Protein AF-A0A964RMH2-F1 (afdb_monomer_lite)

Structure (mmCIF, N/CA/C/O backbone):
data_AF-A0A964RMH2-F1
#
_entry.id   AF-A0A964RMH2-F1
#
loop_
_atom_site.group_PDB
_atom_site.id
_atom_site.type_symbol
_atom_site.label_atom_id
_atom_site.label_alt_id
_atom_site.label_comp_id
_atom_site.label_asym_id
_atom_site.label_entity_id
_atom_site.label_seq_id
_atom_site.pdbx_PDB_ins_code
_atom_site.Cartn_x
_atom_site.Cartn_y
_atom_site.Cartn_z
_atom_site.occupancy
_atom_site.B_iso_or_equiv
_atom_site.auth_seq_id
_atom_site.auth_comp_id
_atom_site.auth_asym_id
_atom_site.auth_atom_id
_atom_site.pdbx_PDB_model_num
ATOM 1 N N . MET A 1 1 ? 20.892 -20.087 -10.405 1.00 42.75 1 MET A N 1
ATOM 2 C CA . MET A 1 1 ? 21.062 -18.625 -10.238 1.00 42.75 1 MET A CA 1
ATOM 3 C C . MET A 1 1 ? 20.311 -18.182 -8.982 1.00 42.75 1 MET A C 1
ATOM 5 O O . MET A 1 1 ? 19.210 -18.663 -8.757 1.00 42.75 1 MET A O 1
ATOM 9 N N . ASN A 1 2 ? 20.910 -17.369 -8.108 1.00 39.44 2 ASN A N 1
ATOM 10 C CA . ASN A 1 2 ? 20.326 -17.038 -6.800 1.00 39.44 2 ASN A CA 1
ATOM 11 C C . ASN A 1 2 ? 19.171 -16.027 -6.968 1.00 39.44 2 ASN A C 1
ATOM 13 O O . ASN A 1 2 ? 19.425 -14.873 -7.303 1.00 39.44 2 ASN A O 1
ATOM 17 N N . ILE A 1 3 ? 17.920 -16.448 -6.730 1.00 43.50 3 ILE A N 1
ATOM 18 C CA . ILE A 1 3 ? 16.685 -15.648 -6.919 1.00 43.50 3 ILE A CA 1
ATOM 19 C C . ILE A 1 3 ? 16.775 -14.269 -6.240 1.00 43.50 3 ILE A C 1
ATOM 21 O O . ILE A 1 3 ? 16.286 -13.272 -6.766 1.00 43.50 3 ILE A O 1
ATOM 25 N N . LYS A 1 4 ? 17.467 -14.177 -5.094 1.00 39.06 4 LYS A N 1
ATOM 26 C CA . LYS A 1 4 ? 17.676 -12.907 -4.379 1.00 39.06 4 LYS A CA 1
ATOM 27 C C . LYS A 1 4 ? 18.572 -11.923 -5.138 1.00 39.06 4 LYS A C 1
ATOM 29 O O . LYS A 1 4 ? 18.324 -10.725 -5.079 1.00 39.06 4 LYS A O 1
ATOM 34 N N . LYS A 1 5 ? 19.603 -12.421 -5.830 1.00 48.47 5 LYS A N 1
ATOM 35 C CA . LYS A 1 5 ? 20.523 -11.596 -6.628 1.00 48.47 5 LYS A CA 1
ATOM 36 C C . LYS A 1 5 ? 19.812 -11.047 -7.867 1.00 48.47 5 LYS A C 1
ATOM 38 O O . LYS A 1 5 ? 20.006 -9.890 -8.205 1.00 48.47 5 LYS A O 1
ATOM 43 N N . TYR A 1 6 ? 18.945 -11.862 -8.469 1.00 57.25 6 TYR A N 1
ATOM 44 C CA . TYR A 1 6 ? 18.121 -11.469 -9.610 1.00 57.25 6 TYR A CA 1
ATOM 45 C C . TYR A 1 6 ? 17.104 -10.379 -9.246 1.00 57.25 6 TYR A C 1
ATOM 47 O O . TYR A 1 6 ? 17.063 -9.342 -9.893 1.00 57.25 6 TYR A O 1
ATOM 55 N N . LYS A 1 7 ? 16.343 -10.561 -8.155 1.00 63.41 7 LYS A N 1
ATOM 56 C CA . LYS A 1 7 ? 15.345 -9.570 -7.723 1.00 63.41 7 LYS A CA 1
ATOM 57 C C . LYS A 1 7 ? 15.959 -8.190 -7.461 1.00 63.41 7 LYS A C 1
ATOM 59 O O . LYS A 1 7 ? 15.414 -7.194 -7.911 1.00 63.41 7 LYS A O 1
ATOM 64 N N . LYS A 1 8 ? 17.107 -8.145 -6.776 1.00 68.62 8 LYS A N 1
ATOM 65 C CA . LYS A 1 8 ? 17.803 -6.883 -6.502 1.00 68.62 8 LYS A CA 1
ATOM 66 C C . LYS A 1 8 ? 18.232 -6.173 -7.794 1.00 68.62 8 LYS A C 1
ATOM 68 O O . LYS A 1 8 ? 18.046 -4.974 -7.897 1.00 68.62 8 LYS A O 1
ATOM 73 N N . ALA A 1 9 ? 18.754 -6.914 -8.774 1.00 68.12 9 ALA A N 1
ATOM 74 C CA . ALA A 1 9 ? 19.162 -6.338 -10.055 1.00 68.12 9 ALA A CA 1
ATOM 75 C C . ALA A 1 9 ? 17.983 -5.708 -10.819 1.00 68.12 9 ALA A C 1
ATOM 77 O O . ALA A 1 9 ? 18.139 -4.648 -11.414 1.00 68.12 9 ALA A O 1
ATOM 78 N N . VAL A 1 10 ? 16.798 -6.330 -10.760 1.00 70.81 10 VAL A N 1
ATOM 79 C CA . VAL A 1 10 ? 15.574 -5.753 -11.336 1.00 70.81 10 VAL A CA 1
ATOM 80 C C . VAL A 1 10 ? 15.162 -4.488 -10.580 1.00 70.81 10 VAL A C 1
ATOM 82 O O . VAL A 1 10 ? 14.916 -3.470 -11.214 1.00 70.81 10 VAL A O 1
ATOM 85 N N . ASP A 1 11 ? 15.126 -4.518 -9.245 1.00 73.12 11 ASP A N 1
ATOM 86 C CA . ASP A 1 11 ? 14.741 -3.351 -8.435 1.00 73.12 11 ASP A CA 1
ATOM 87 C C . ASP A 1 11 ? 15.691 -2.148 -8.663 1.00 73.12 11 ASP A C 1
ATOM 89 O O . ASP A 1 11 ? 15.225 -1.013 -8.787 1.00 73.12 11 ASP A O 1
ATOM 93 N N . ASP A 1 12 ? 17.004 -2.396 -8.768 1.00 73.06 12 ASP A N 1
ATOM 94 C CA . ASP A 1 12 ? 18.024 -1.367 -9.022 1.00 73.06 12 ASP A CA 1
ATOM 95 C C . ASP A 1 12 ? 17.838 -0.725 -10.419 1.00 73.06 12 ASP A C 1
ATOM 97 O O . ASP A 1 12 ? 17.853 0.502 -10.536 1.00 73.06 12 ASP A O 1
ATOM 101 N N . LEU A 1 13 ? 17.560 -1.528 -11.457 1.00 71.25 13 LEU A N 1
ATOM 102 C CA . LEU A 1 13 ? 17.256 -1.032 -12.807 1.00 71.25 13 LEU A CA 1
ATOM 103 C C . LEU A 1 13 ? 15.975 -0.192 -12.843 1.00 71.25 13 LEU A C 1
ATOM 105 O O . LEU A 1 13 ? 15.940 0.856 -13.484 1.00 71.25 13 LEU A O 1
ATOM 109 N N . ILE A 1 14 ? 14.902 -0.654 -12.192 1.00 74.81 14 ILE A N 1
ATOM 110 C CA . ILE A 1 14 ? 13.627 0.077 -12.159 1.00 74.81 14 ILE A CA 1
ATOM 111 C C . ILE A 1 14 ? 13.866 1.494 -11.623 1.00 74.81 14 ILE A C 1
ATOM 113 O O . ILE A 1 14 ? 13.392 2.465 -12.216 1.00 74.81 14 ILE A O 1
ATOM 117 N N . ALA A 1 15 ? 14.640 1.610 -10.542 1.00 73.62 15 ALA A N 1
ATOM 118 C CA . ALA A 1 15 ? 14.983 2.891 -9.938 1.00 73.62 15 ALA A CA 1
ATOM 119 C C . ALA A 1 15 ? 15.867 3.769 -10.842 1.00 73.62 15 ALA A C 1
ATOM 121 O O . ALA A 1 15 ? 15.737 4.992 -10.813 1.00 73.62 15 ALA A O 1
ATOM 122 N N . GLU A 1 16 ? 16.762 3.170 -11.628 1.00 71.81 16 GLU A N 1
ATOM 123 C CA . GLU A 1 16 ? 17.593 3.863 -12.619 1.00 71.81 16 GLU A CA 1
ATOM 124 C C . GLU A 1 16 ? 16.739 4.421 -13.769 1.00 71.81 16 GLU A C 1
ATOM 126 O O . GLU A 1 16 ? 16.728 5.625 -14.023 1.00 71.81 16 GLU A O 1
ATOM 131 N N . VAL A 1 17 ? 15.918 3.575 -14.394 1.00 72.62 17 VAL A N 1
ATOM 132 C CA . VAL A 1 17 ? 15.043 3.950 -15.516 1.00 72.62 17 VAL A CA 1
ATOM 133 C C . VAL A 1 17 ? 14.045 5.047 -15.121 1.00 72.62 17 VAL A C 1
ATOM 135 O O . VAL A 1 17 ? 13.825 5.992 -15.880 1.00 72.62 17 VAL A O 1
ATOM 138 N N . GLN A 1 18 ? 13.485 4.983 -13.910 1.00 76.06 18 GLN A N 1
ATOM 139 C CA . GLN A 1 18 ? 12.568 6.005 -13.385 1.00 76.06 18 GLN A CA 1
ATOM 140 C C . GLN A 1 18 ? 13.210 7.389 -13.194 1.00 76.06 18 GLN A C 1
ATOM 142 O O . GLN A 1 18 ? 12.484 8.385 -13.183 1.00 76.06 18 GLN A O 1
ATOM 147 N N . LYS A 1 19 ? 14.535 7.473 -13.012 1.00 73.81 19 LYS A N 1
ATOM 148 C CA . LYS A 1 19 ? 15.244 8.759 -12.896 1.00 73.81 19 LYS A CA 1
ATOM 149 C C . LYS A 1 19 ? 15.462 9.415 -14.254 1.00 73.81 19 LYS A C 1
ATOM 151 O O . LYS A 1 19 ? 15.364 10.635 -14.357 1.00 73.81 19 LYS A O 1
ATOM 156 N N . ASP A 1 20 ? 15.730 8.605 -15.272 1.00 67.00 20 ASP A N 1
ATOM 157 C CA . ASP A 1 20 ? 16.317 9.088 -16.520 1.00 67.00 20 ASP A CA 1
ATOM 158 C C . ASP A 1 20 ? 15.336 9.186 -17.687 1.00 67.00 20 ASP A C 1
ATOM 160 O O . ASP A 1 20 ? 15.633 9.864 -18.680 1.00 67.00 20 ASP A O 1
ATOM 164 N N . TYR A 1 21 ? 14.191 8.509 -17.600 1.00 71.75 21 TYR A N 1
ATOM 165 C CA . TYR A 1 21 ? 13.152 8.542 -18.622 1.00 71.75 21 TYR A CA 1
ATOM 166 C C . TYR A 1 21 ? 11.933 9.342 -18.149 1.00 71.75 21 TYR A C 1
ATOM 168 O O . TYR A 1 21 ? 11.395 9.118 -17.061 1.00 71.75 21 TYR A O 1
ATOM 176 N N . ASP A 1 22 ? 11.457 10.271 -18.983 1.00 76.19 22 ASP A N 1
ATOM 177 C CA . ASP A 1 22 ? 10.293 11.101 -18.666 1.00 76.19 22 ASP A CA 1
ATOM 178 C C . ASP A 1 22 ? 8.976 10.343 -18.893 1.00 76.19 22 ASP A C 1
ATOM 180 O O . ASP A 1 22 ? 8.193 10.612 -19.811 1.00 76.19 22 ASP A O 1
ATOM 184 N N . PHE A 1 23 ? 8.689 9.393 -18.002 1.00 76.25 23 PHE A N 1
ATOM 185 C CA . PHE A 1 23 ? 7.436 8.649 -18.063 1.00 76.25 23 PHE A CA 1
ATOM 186 C C . PHE A 1 23 ? 6.204 9.536 -17.892 1.00 76.25 23 PHE A C 1
ATOM 188 O O . PHE A 1 23 ? 5.131 9.135 -18.345 1.00 76.25 23 PHE A O 1
ATOM 195 N N . LYS A 1 24 ? 6.311 10.726 -17.276 1.00 72.12 24 LYS A N 1
ATOM 196 C CA . LYS A 1 24 ? 5.152 11.618 -17.088 1.00 72.12 24 LYS A CA 1
ATOM 197 C C . LYS A 1 24 ? 4.529 12.017 -18.423 1.00 72.12 24 LYS A C 1
ATOM 199 O O . LYS A 1 24 ? 3.307 12.115 -18.497 1.00 72.12 24 LYS A O 1
ATOM 204 N N . ASN A 1 25 ? 5.350 12.179 -19.460 1.00 69.69 25 ASN A N 1
ATOM 205 C CA . ASN A 1 25 ? 4.907 12.556 -20.801 1.00 69.69 25 ASN A CA 1
ATOM 206 C C . ASN A 1 25 ? 4.869 11.388 -21.802 1.00 69.69 25 ASN A C 1
ATOM 208 O O . ASN A 1 25 ? 4.420 11.582 -22.937 1.00 69.69 25 ASN A O 1
ATOM 212 N N . SER A 1 26 ? 5.281 10.188 -21.382 1.00 80.88 26 SER A N 1
ATOM 213 C CA . SER A 1 26 ? 5.334 8.995 -22.235 1.00 80.88 26 SER A CA 1
ATOM 214 C C . SER A 1 26 ? 3.965 8.540 -22.744 1.00 80.88 26 SER A C 1
ATOM 216 O O . SER A 1 26 ? 2.934 8.678 -22.074 1.00 80.88 26 SER A O 1
ATOM 218 N N . GLU A 1 27 ? 3.960 7.944 -23.934 1.00 82.25 27 GLU A N 1
ATOM 219 C CA . GLU A 1 27 ? 2.760 7.370 -24.546 1.00 82.25 27 GLU A CA 1
ATOM 220 C C . GLU A 1 27 ? 2.230 6.170 -23.741 1.00 82.25 27 GLU A C 1
ATOM 222 O O . GLU A 1 27 ? 1.021 6.045 -23.533 1.00 82.25 27 GLU A O 1
ATOM 227 N N . TYR A 1 28 ? 3.137 5.373 -23.164 1.00 84.56 28 TYR A N 1
ATOM 228 C CA . TYR A 1 28 ? 2.816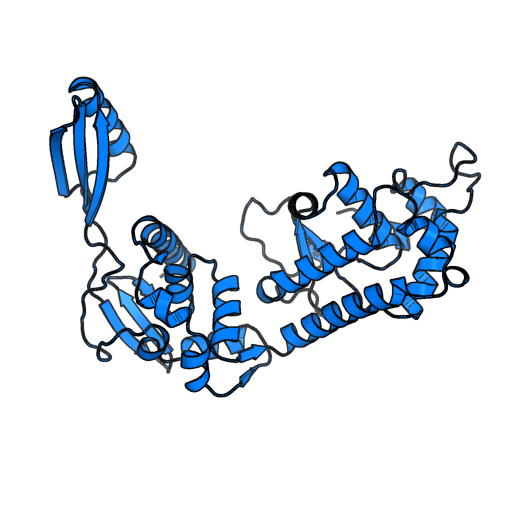 4.256 -22.271 1.00 84.56 28 TYR A CA 1
ATOM 229 C C . TYR A 1 28 ? 1.974 4.698 -21.069 1.00 84.56 28 TYR A C 1
ATOM 231 O O . TYR A 1 28 ? 0.927 4.116 -20.775 1.00 84.56 28 TYR A O 1
ATOM 239 N N . ARG A 1 29 ? 2.389 5.774 -20.386 1.00 84.69 29 ARG A N 1
ATOM 240 C CA . ARG A 1 29 ? 1.660 6.297 -19.223 1.00 84.69 29 ARG A CA 1
ATOM 241 C C . ARG A 1 29 ? 0.312 6.897 -19.613 1.00 84.69 29 ARG A C 1
ATOM 243 O O . ARG A 1 29 ? -0.666 6.704 -18.887 1.00 84.69 29 ARG A O 1
ATOM 250 N N . LYS A 1 30 ? 0.233 7.596 -20.752 1.00 84.75 30 LYS A N 1
ATOM 251 C CA . LYS A 1 30 ? -1.039 8.119 -21.288 1.00 84.75 30 LYS A CA 1
ATOM 252 C C . LYS A 1 30 ? -2.036 6.990 -21.543 1.00 84.75 30 LYS A C 1
ATOM 254 O O . LYS A 1 30 ? -3.195 7.114 -21.154 1.00 84.75 30 LYS A O 1
ATOM 259 N N . ARG A 1 31 ? -1.573 5.874 -22.110 1.00 84.06 31 ARG A N 1
ATOM 260 C CA . ARG A 1 31 ? -2.395 4.682 -22.346 1.00 84.06 31 ARG A CA 1
ATOM 261 C C . ARG A 1 31 ? -2.883 4.043 -21.046 1.00 84.06 31 ARG A C 1
ATOM 263 O O . ARG A 1 31 ? -4.083 3.844 -20.892 1.00 84.06 31 ARG A O 1
ATOM 270 N N . LEU A 1 32 ? -1.986 3.792 -20.089 1.00 86.31 32 LEU A N 1
ATOM 271 C CA . LEU A 1 32 ? -2.349 3.224 -18.779 1.00 86.31 32 LEU A CA 1
ATOM 272 C C . LEU A 1 32 ? -3.303 4.125 -17.979 1.00 86.31 32 LEU A C 1
ATOM 274 O O . LEU A 1 32 ? -4.089 3.639 -17.169 1.00 86.31 32 LEU A O 1
ATOM 278 N N . SER A 1 33 ? -3.270 5.436 -18.227 1.00 84.06 33 SER A N 1
ATOM 279 C CA . SER A 1 33 ? -4.190 6.392 -17.602 1.00 84.06 33 SER A CA 1
ATOM 280 C C . SER A 1 33 ? -5.619 6.299 -18.159 1.00 84.06 33 SER A C 1
ATOM 282 O O . SER A 1 33 ? -6.559 6.749 -17.501 1.00 84.06 33 SER A O 1
ATOM 284 N N . ASN A 1 34 ? -5.821 5.689 -19.334 1.00 83.06 34 ASN A N 1
ATOM 285 C CA . ASN A 1 34 ? -7.141 5.495 -19.933 1.00 83.06 34 ASN A CA 1
ATOM 286 C C . ASN A 1 34 ? -7.803 4.193 -19.449 1.00 83.06 34 ASN A C 1
ATOM 288 O O . ASN A 1 34 ? -7.972 3.228 -20.199 1.00 83.06 34 ASN A O 1
ATOM 292 N N . LYS A 1 35 ? -8.199 4.178 -18.168 1.00 79.88 35 LYS A N 1
ATOM 293 C CA . LYS A 1 35 ? -8.779 2.995 -17.504 1.00 79.88 35 LYS A CA 1
ATOM 294 C C . LYS A 1 35 ? -9.941 2.376 -18.291 1.00 79.88 35 LYS A C 1
ATOM 296 O O . LYS A 1 35 ? -10.012 1.160 -18.425 1.00 79.88 35 LYS A O 1
ATOM 301 N N . ASN A 1 36 ? -10.815 3.211 -18.854 1.00 78.25 36 ASN A N 1
ATOM 302 C CA . ASN A 1 36 ? -12.017 2.764 -19.560 1.00 78.25 36 ASN A CA 1
ATOM 303 C C . ASN A 1 36 ? -11.705 1.968 -20.833 1.00 78.25 36 ASN A C 1
ATOM 305 O O . ASN A 1 36 ? -12.458 1.065 -21.184 1.00 78.25 36 ASN A O 1
ATOM 309 N N . GLU A 1 37 ? -10.631 2.297 -21.554 1.00 78.19 37 GLU A N 1
ATOM 310 C CA . GLU A 1 37 ? -10.241 1.536 -22.746 1.00 78.19 37 GLU A CA 1
ATOM 311 C C . GLU A 1 37 ? -9.667 0.173 -22.387 1.00 78.19 37 GLU A C 1
ATOM 313 O O . GLU A 1 37 ? -10.023 -0.818 -23.018 1.00 78.19 37 GLU A O 1
ATOM 318 N N . ILE A 1 38 ? -8.842 0.110 -21.342 1.00 79.12 38 ILE A N 1
ATOM 319 C CA . ILE A 1 38 ? -8.262 -1.147 -20.864 1.00 79.12 38 ILE A CA 1
ATOM 320 C C . ILE A 1 38 ? -9.362 -2.055 -20.303 1.00 79.12 38 ILE A C 1
ATOM 322 O O . ILE A 1 38 ? -9.408 -3.237 -20.635 1.00 79.12 38 ILE A O 1
ATOM 326 N N . GLN A 1 39 ? -10.309 -1.497 -19.545 1.00 78.06 39 GLN A N 1
ATOM 327 C CA . GLN A 1 39 ? -11.427 -2.253 -18.976 1.00 78.06 39 GLN A CA 1
ATOM 328 C C . GLN A 1 39 ? -12.383 -2.826 -20.034 1.00 78.06 39 GLN A C 1
ATOM 330 O O . GLN A 1 39 ? -12.994 -3.860 -19.793 1.00 78.06 39 GLN A O 1
ATOM 335 N N . LYS A 1 40 ? -12.476 -2.239 -21.237 1.00 75.19 40 LYS A N 1
ATOM 336 C CA . LYS A 1 40 ? -13.235 -2.841 -22.356 1.00 75.19 40 LYS A CA 1
ATOM 337 C C . LYS A 1 40 ? -12.619 -4.146 -22.868 1.00 75.19 40 LYS A C 1
ATOM 339 O O . LYS A 1 40 ? -13.296 -4.899 -23.562 1.00 75.19 40 LYS A O 1
ATOM 344 N N . LEU A 1 41 ? -11.342 -4.395 -22.578 1.00 66.25 41 LEU A N 1
ATOM 345 C CA . LEU A 1 41 ? -10.600 -5.563 -23.060 1.00 66.25 41 LEU A CA 1
ATOM 346 C C . LEU A 1 41 ? -10.688 -6.760 -22.107 1.00 66.25 41 LEU A C 1
ATOM 348 O O . LEU A 1 41 ? -10.170 -7.828 -22.435 1.00 66.25 41 LEU A O 1
ATOM 352 N N . VAL A 1 42 ? -11.311 -6.596 -20.939 1.00 72.25 42 VAL A N 1
ATOM 353 C CA . VAL A 1 42 ? -11.305 -7.589 -19.862 1.00 72.25 42 VAL A CA 1
ATOM 354 C C . VAL A 1 42 ? -12.707 -7.818 -19.305 1.00 72.25 42 VAL A C 1
ATOM 356 O O . VAL A 1 42 ? -13.539 -6.919 -19.251 1.00 72.25 42 VAL A O 1
ATOM 359 N N . VAL A 1 43 ? -12.969 -9.052 -18.885 1.00 72.12 43 VAL A N 1
ATOM 360 C CA . VAL A 1 43 ? -14.162 -9.408 -18.107 1.00 72.12 43 VAL A CA 1
ATOM 361 C C . VAL A 1 43 ? -13.785 -9.351 -16.632 1.00 72.12 43 VAL A C 1
ATOM 363 O O . VAL A 1 43 ? -12.698 -9.812 -16.280 1.00 72.12 43 VAL A O 1
ATOM 366 N N . THR A 1 44 ? -14.674 -8.815 -15.789 1.00 83.31 44 THR A N 1
ATOM 367 C CA . THR A 1 44 ? -14.496 -8.808 -14.332 1.00 83.31 44 THR A CA 1
ATOM 368 C C . THR A 1 44 ? -14.224 -10.219 -13.825 1.00 83.31 44 THR A C 1
ATOM 370 O O . THR A 1 44 ? -14.962 -11.154 -14.142 1.00 83.31 44 THR A O 1
ATOM 373 N N . GLN A 1 45 ? -13.167 -10.373 -13.034 1.00 89.88 45 GLN A N 1
ATOM 374 C CA . GLN A 1 45 ? -12.761 -11.656 -12.467 1.00 89.88 45 GLN A CA 1
ATOM 375 C C . GLN A 1 45 ? -12.709 -11.547 -10.953 1.00 89.88 45 GLN A C 1
ATOM 377 O O . GLN A 1 45 ? -12.087 -10.635 -10.419 1.00 89.88 45 GLN A O 1
ATOM 382 N N . VAL A 1 46 ? -13.338 -12.499 -10.273 1.00 92.50 46 VAL A N 1
ATOM 383 C CA . VAL A 1 46 ? -13.253 -12.636 -8.821 1.00 92.50 46 VAL A CA 1
ATOM 384 C C . VAL A 1 46 ? -12.250 -13.742 -8.520 1.00 92.50 46 VAL A C 1
ATOM 386 O O . VAL A 1 46 ? -12.361 -14.841 -9.064 1.00 92.50 46 VAL A O 1
ATOM 389 N N . VAL A 1 47 ? -11.253 -13.438 -7.695 1.00 92.19 47 VAL A N 1
ATOM 390 C CA . VAL A 1 47 ? -10.195 -14.367 -7.286 1.00 92.19 47 VAL A CA 1
ATOM 391 C C . VAL A 1 47 ? -10.118 -14.460 -5.778 1.00 92.19 47 VAL A C 1
ATOM 393 O O . VAL A 1 47 ? -10.458 -13.513 -5.066 1.00 92.19 47 VAL A O 1
ATOM 396 N N . LYS A 1 48 ? -9.615 -15.586 -5.282 1.00 88.31 48 LYS A N 1
ATOM 397 C CA . LYS A 1 48 ? -9.580 -15.849 -3.848 1.00 88.31 48 LYS A CA 1
ATOM 398 C C . LYS A 1 48 ? -8.597 -14.936 -3.119 1.00 88.31 48 LYS A C 1
ATOM 400 O O . LYS A 1 48 ? -8.928 -14.390 -2.067 1.00 88.31 48 LYS A O 1
ATOM 405 N N . ASP A 1 49 ? -7.392 -14.786 -3.668 1.00 86.38 49 ASP A N 1
ATOM 406 C CA . ASP A 1 49 ? -6.259 -14.151 -2.995 1.00 86.38 49 ASP A CA 1
ATOM 407 C C . ASP A 1 49 ? -5.349 -13.345 -3.937 1.00 86.38 49 ASP A C 1
ATOM 409 O O . ASP A 1 49 ? -5.479 -13.338 -5.167 1.00 86.38 49 ASP A O 1
ATOM 413 N N . LYS A 1 50 ? -4.400 -12.621 -3.334 1.00 86.00 50 LYS A N 1
ATOM 414 C CA . LYS A 1 50 ? -3.420 -11.807 -4.066 1.00 86.00 50 LYS A CA 1
ATOM 415 C C . LYS A 1 50 ? -2.534 -12.630 -5.011 1.00 86.00 50 LYS A C 1
ATOM 417 O O . LYS A 1 50 ? -2.095 -12.099 -6.031 1.00 86.00 50 LYS A O 1
ATOM 422 N N . GLN A 1 51 ? -2.230 -13.888 -4.695 1.00 88.62 51 GLN A N 1
ATOM 423 C CA . GLN A 1 51 ? -1.348 -14.715 -5.520 1.00 88.62 51 GLN A CA 1
ATOM 424 C C . GLN A 1 51 ? -2.055 -15.183 -6.796 1.00 88.62 51 GLN A C 1
ATOM 426 O O . GLN A 1 51 ? -1.442 -15.193 -7.869 1.00 88.62 51 GLN A O 1
ATOM 431 N N . GLU A 1 52 ? -3.342 -15.513 -6.705 1.00 91.06 52 GLU A N 1
ATOM 432 C CA . GLU A 1 52 ? -4.199 -15.746 -7.866 1.00 91.06 52 GLU A CA 1
ATOM 433 C C . GLU A 1 52 ? -4.298 -14.494 -8.743 1.00 91.06 52 GLU A C 1
ATOM 435 O O . GLU A 1 52 ? -4.089 -14.589 -9.954 1.00 91.06 52 GLU A O 1
ATOM 440 N N . ALA A 1 53 ? -4.492 -13.312 -8.144 1.00 91.88 53 ALA A N 1
ATOM 441 C CA . ALA A 1 53 ? -4.504 -12.051 -8.888 1.00 91.88 53 ALA A CA 1
ATOM 442 C C . ALA A 1 53 ? -3.198 -11.820 -9.666 1.00 91.88 53 ALA A C 1
ATOM 444 O O . ALA A 1 53 ? -3.238 -11.529 -10.860 1.00 91.88 53 ALA A O 1
ATOM 445 N N . ILE A 1 54 ? -2.035 -12.012 -9.027 1.00 91.81 54 ILE A N 1
ATOM 446 C CA . ILE A 1 54 ? -0.719 -11.912 -9.685 1.00 91.81 54 ILE A CA 1
ATOM 447 C C . ILE A 1 54 ? -0.629 -12.881 -10.869 1.00 91.81 54 ILE A C 1
ATOM 449 O O . ILE A 1 54 ? -0.191 -12.495 -11.952 1.00 91.81 54 ILE A O 1
ATOM 453 N N . ASN A 1 55 ? -1.071 -14.128 -10.691 1.00 91.25 55 ASN A N 1
ATOM 454 C CA . ASN A 1 55 ? -1.039 -15.126 -11.758 1.00 91.25 55 ASN A CA 1
ATOM 455 C C . ASN A 1 55 ? -1.909 -14.735 -12.960 1.00 91.25 55 ASN A C 1
ATOM 457 O O . ASN A 1 55 ? -1.547 -15.065 -14.088 1.00 91.25 55 ASN A O 1
ATOM 461 N N . ILE A 1 56 ? -3.039 -14.064 -12.735 1.00 91.56 56 ILE A N 1
ATOM 462 C CA . ILE A 1 56 ? -3.905 -13.558 -13.807 1.00 91.56 56 ILE A CA 1
ATOM 463 C C . ILE A 1 56 ? -3.263 -12.349 -14.480 1.00 91.56 56 ILE A C 1
ATOM 465 O O . ILE A 1 56 ? -3.154 -12.336 -15.704 1.00 91.56 56 ILE A O 1
ATOM 469 N N . ILE A 1 57 ? -2.765 -11.385 -13.698 1.00 92.56 57 ILE A N 1
ATOM 470 C CA . ILE A 1 57 ? -2.053 -10.202 -14.198 1.00 92.56 57 ILE A CA 1
ATOM 471 C C . ILE A 1 57 ? -0.918 -10.615 -15.140 1.00 92.56 57 ILE A C 1
ATOM 473 O O . ILE A 1 57 ? -0.794 -10.055 -16.222 1.00 92.56 57 ILE A O 1
ATOM 477 N N . GLU A 1 58 ? -0.108 -11.609 -14.773 1.00 90.88 58 GLU A N 1
ATOM 478 C CA . GLU A 1 58 ? 1.027 -12.068 -15.589 1.00 90.88 58 GLU A CA 1
ATOM 479 C C . GLU A 1 58 ? 0.624 -12.781 -16.892 1.00 90.88 58 GLU A C 1
ATOM 481 O O . GLU A 1 58 ? 1.448 -12.903 -17.799 1.00 90.88 58 GLU A O 1
ATOM 486 N N . LYS A 1 59 ? -0.626 -13.244 -17.004 1.00 89.62 59 LYS A N 1
ATOM 487 C CA . LYS A 1 59 ? -1.170 -13.853 -18.229 1.00 89.62 59 LYS A CA 1
ATOM 488 C C . LYS A 1 59 ? -1.765 -12.832 -19.197 1.00 89.62 59 LYS A C 1
ATOM 490 O O . LYS A 1 59 ? -2.030 -13.176 -20.348 1.00 89.62 59 LYS A O 1
ATOM 495 N N . VAL A 1 60 ? -2.002 -11.598 -18.748 1.00 88.94 60 VAL A N 1
ATOM 496 C CA . VAL A 1 60 ? -2.523 -10.534 -19.612 1.00 88.94 60 VAL A CA 1
ATOM 497 C C . VAL A 1 60 ? -1.489 -10.188 -20.675 1.00 88.94 60 VAL A C 1
ATOM 499 O O . VAL A 1 60 ? -0.307 -10.018 -20.377 1.00 88.94 60 VAL A O 1
ATOM 502 N N . ASP A 1 61 ? -1.959 -10.064 -21.915 1.00 87.00 61 ASP A N 1
ATOM 503 C CA . ASP A 1 61 ? -1.145 -9.654 -23.054 1.00 87.00 61 ASP A CA 1
ATOM 504 C C . ASP A 1 61 ? -0.544 -8.262 -22.816 1.00 87.00 61 ASP A C 1
ATOM 506 O O . ASP A 1 61 ? -1.231 -7.234 -22.869 1.00 87.00 61 ASP A O 1
ATOM 510 N N . MET A 1 62 ? 0.762 -8.247 -22.549 1.00 87.25 62 MET A N 1
ATOM 511 C CA . MET A 1 62 ? 1.509 -7.037 -22.229 1.00 87.25 62 MET A CA 1
ATOM 512 C C . MET A 1 62 ? 1.567 -6.058 -23.403 1.00 87.25 62 MET A C 1
ATOM 514 O O . MET A 1 62 ? 1.550 -4.846 -23.189 1.00 87.25 62 MET A O 1
ATOM 518 N N . LEU A 1 63 ? 1.570 -6.571 -24.640 1.00 82.19 63 LEU A N 1
ATOM 519 C CA . LEU A 1 63 ? 1.593 -5.754 -25.855 1.00 82.19 63 LEU A CA 1
ATOM 520 C C . LEU A 1 63 ? 0.355 -4.862 -25.886 1.00 82.19 63 LEU A C 1
ATOM 522 O O . LEU A 1 63 ? 0.437 -3.653 -26.098 1.00 82.19 63 LEU A O 1
ATOM 526 N N . ARG A 1 64 ? -0.805 -5.452 -25.585 1.00 83.62 64 ARG A N 1
ATOM 527 C CA . ARG A 1 64 ? -2.087 -4.741 -25.548 1.00 83.62 64 ARG A CA 1
ATOM 528 C C . ARG A 1 64 ? -2.204 -3.816 -24.347 1.00 83.62 64 ARG A C 1
ATOM 530 O O . ARG A 1 64 ? -2.701 -2.698 -24.507 1.00 83.62 64 ARG A O 1
ATOM 537 N N . LEU A 1 65 ? -1.763 -4.274 -23.176 1.00 86.06 65 LEU A N 1
ATOM 538 C CA . LEU A 1 65 ? -1.856 -3.512 -21.933 1.00 86.06 65 LEU A CA 1
ATOM 539 C C . LEU A 1 65 ? -1.015 -2.231 -22.000 1.00 86.06 65 LEU A C 1
ATOM 541 O O . LEU A 1 65 ? -1.527 -1.145 -21.735 1.00 86.06 65 LEU A O 1
ATOM 545 N N . PHE A 1 66 ? 0.246 -2.350 -22.418 1.00 85.69 66 PHE A N 1
ATOM 546 C CA . PHE A 1 66 ? 1.186 -1.229 -22.467 1.00 85.69 66 PHE A CA 1
ATOM 547 C C . PHE A 1 66 ? 1.206 -0.506 -23.816 1.00 85.69 66 PHE A C 1
ATOM 549 O O . PHE A 1 66 ? 1.683 0.618 -23.881 1.00 85.69 66 PHE A O 1
ATOM 556 N N . GLY A 1 67 ? 0.631 -1.081 -24.877 1.00 79.06 67 GLY A N 1
ATOM 557 C CA . GLY A 1 67 ? 0.673 -0.485 -26.216 1.00 79.06 67 GLY A CA 1
ATOM 558 C C . GLY A 1 67 ? 2.033 -0.636 -26.886 1.00 79.06 67 GLY A C 1
ATOM 559 O O . GLY A 1 67 ? 2.451 0.244 -27.626 1.00 79.06 67 GLY A O 1
ATOM 560 N N . ILE A 1 68 ? 2.723 -1.740 -26.606 1.00 81.81 68 ILE A N 1
ATOM 561 C CA . ILE A 1 68 ? 3.981 -2.089 -27.262 1.00 81.81 68 ILE A CA 1
ATOM 562 C C . ILE A 1 68 ? 3.608 -2.778 -28.577 1.00 81.81 68 ILE A C 1
ATOM 564 O O . ILE A 1 68 ? 3.164 -3.924 -28.579 1.00 81.81 68 ILE A O 1
ATOM 568 N N . PHE A 1 69 ? 3.716 -2.060 -29.695 1.00 75.12 69 PHE A N 1
ATOM 569 C CA . PHE A 1 69 ? 3.293 -2.533 -31.017 1.00 75.12 69 PHE A CA 1
ATOM 570 C C . PHE A 1 69 ? 4.409 -3.300 -31.742 1.00 75.12 69 PHE A C 1
ATOM 572 O O . PHE A 1 69 ? 4.834 -2.918 -32.828 1.00 75.12 69 PHE A O 1
ATOM 579 N N . HIS A 1 70 ? 4.869 -4.394 -31.139 1.00 82.62 70 HIS A N 1
ATOM 580 C CA . HIS A 1 70 ? 5.830 -5.321 -31.742 1.00 82.62 70 HIS A CA 1
ATOM 581 C C . HIS A 1 70 ? 5.248 -6.734 -31.809 1.00 82.62 70 HIS A C 1
ATOM 583 O O . HIS A 1 70 ? 4.341 -7.080 -31.045 1.00 82.62 70 HIS A O 1
ATOM 589 N N . HIS A 1 71 ? 5.741 -7.550 -32.739 1.00 83.50 71 HIS A N 1
ATOM 590 C CA . HIS A 1 71 ? 5.348 -8.952 -32.805 1.00 83.50 71 HIS A CA 1
ATOM 591 C C . HIS A 1 71 ? 6.017 -9.761 -31.687 1.00 83.50 71 HIS A C 1
ATOM 593 O O . HIS A 1 71 ? 7.079 -9.410 -31.171 1.00 83.50 71 HIS A O 1
ATOM 599 N N . LEU A 1 72 ? 5.360 -10.855 -31.299 1.00 86.56 72 LEU A N 1
ATOM 600 C CA . LEU A 1 72 ? 5.942 -11.822 -30.374 1.00 86.56 72 LEU A CA 1
ATOM 601 C C . LEU A 1 72 ? 7.191 -12.449 -30.991 1.00 86.56 72 LEU A C 1
ATOM 603 O O . LEU A 1 72 ? 7.209 -12.736 -32.184 1.00 86.56 72 LEU A O 1
ATOM 607 N N . ASP A 1 73 ? 8.196 -12.672 -30.150 1.00 87.75 73 ASP A N 1
ATOM 608 C CA . ASP A 1 73 ? 9.481 -13.281 -30.495 1.00 87.75 73 ASP A CA 1
ATOM 609 C C . ASP A 1 73 ? 10.323 -12.492 -31.527 1.00 87.75 73 ASP A C 1
ATOM 611 O O . ASP A 1 73 ? 11.352 -12.987 -31.986 1.00 87.75 73 ASP A O 1
ATOM 615 N N . GLU A 1 74 ? 9.947 -11.247 -31.846 1.00 91.38 74 GLU A N 1
ATOM 616 C CA . GLU A 1 74 ? 10.755 -10.331 -32.660 1.00 91.38 74 GLU A CA 1
ATOM 617 C C . GLU A 1 74 ? 11.620 -9.401 -31.794 1.00 91.38 74 GLU A C 1
ATOM 619 O O . GLU A 1 74 ? 11.188 -8.901 -30.751 1.00 91.38 74 GLU A O 1
ATOM 624 N N . GLU A 1 75 ? 12.856 -9.162 -32.248 1.00 91.56 75 GLU A N 1
ATOM 625 C CA . GLU A 1 75 ? 13.765 -8.187 -31.641 1.00 91.56 75 GLU A CA 1
ATOM 626 C C . GLU A 1 75 ? 13.341 -6.755 -31.982 1.00 91.56 75 GLU A C 1
ATOM 628 O O . GLU A 1 75 ? 13.130 -6.412 -33.145 1.00 91.56 75 GLU A O 1
ATOM 633 N N . PHE A 1 76 ? 13.299 -5.895 -30.968 1.00 90.31 76 PHE A N 1
ATOM 634 C CA . PHE A 1 76 ? 13.116 -4.455 -31.119 1.00 90.31 76 PHE A CA 1
ATOM 635 C C . PHE A 1 76 ? 14.035 -3.682 -30.172 1.00 90.31 76 PHE A C 1
ATOM 637 O O . PHE A 1 76 ? 14.679 -4.252 -29.290 1.00 90.31 76 PHE A O 1
ATOM 644 N N . GLU A 1 77 ? 14.122 -2.370 -30.365 1.00 88.31 77 GLU A N 1
ATOM 645 C CA . GLU A 1 77 ? 14.890 -1.492 -29.487 1.00 88.31 77 GLU A CA 1
ATOM 646 C C . GLU A 1 77 ? 13.976 -0.885 -28.419 1.00 88.31 77 GLU A C 1
ATOM 648 O O . GLU A 1 77 ? 12.988 -0.222 -28.731 1.00 88.31 77 GLU A O 1
ATOM 653 N N . CYS A 1 78 ? 14.294 -1.138 -27.150 1.00 86.19 78 CYS A N 1
ATOM 654 C CA . CYS A 1 78 ? 13.571 -0.581 -26.014 1.00 86.19 78 CYS A CA 1
ATOM 655 C C . CYS A 1 78 ? 13.904 0.905 -25.849 1.00 86.19 78 CYS A C 1
ATOM 657 O O . CYS A 1 78 ? 15.055 1.259 -25.602 1.00 86.19 78 CYS A O 1
ATOM 659 N N . ASP A 1 79 ? 12.897 1.769 -25.935 1.00 81.12 79 ASP A N 1
ATOM 660 C CA . ASP A 1 79 ? 13.069 3.224 -25.909 1.00 81.12 79 ASP A CA 1
ATOM 661 C C . ASP A 1 79 ? 13.251 3.799 -24.494 1.00 81.12 79 ASP A C 1
ATOM 663 O O . ASP A 1 79 ? 13.810 4.884 -24.327 1.00 81.12 79 ASP A O 1
ATOM 667 N N . PHE A 1 80 ? 12.798 3.078 -23.465 1.00 79.69 80 PHE A N 1
ATOM 668 C CA . PHE A 1 80 ? 12.906 3.504 -22.067 1.00 79.69 80 PHE A CA 1
ATOM 669 C C . PHE A 1 80 ? 14.114 2.930 -21.314 1.00 79.69 80 PHE A C 1
ATOM 671 O O . PHE A 1 80 ? 14.359 3.316 -20.171 1.00 79.69 80 PHE A O 1
ATOM 678 N N . ILE A 1 81 ? 14.892 2.042 -21.940 1.00 82.06 81 ILE A N 1
ATOM 679 C CA . ILE A 1 81 ? 16.200 1.595 -21.441 1.00 82.06 81 ILE A CA 1
ATOM 680 C C . ILE A 1 81 ? 17.271 2.260 -22.299 1.00 82.06 81 ILE A C 1
ATOM 682 O O . ILE A 1 81 ? 17.177 2.265 -23.521 1.00 82.06 81 ILE A O 1
ATOM 686 N N . LYS A 1 82 ? 18.291 2.845 -21.668 1.00 77.31 82 LYS A N 1
ATOM 687 C CA . LYS A 1 82 ? 19.332 3.584 -22.386 1.00 77.31 82 LYS A CA 1
ATOM 688 C C . LYS A 1 82 ? 20.582 2.734 -22.562 1.00 77.31 82 LYS A C 1
ATOM 690 O O . LYS A 1 82 ? 21.093 2.154 -21.606 1.00 77.31 82 LYS A O 1
ATOM 695 N N . SER A 1 83 ? 21.113 2.738 -23.781 1.00 82.00 83 SER A N 1
ATOM 696 C CA . SER A 1 83 ? 22.428 2.171 -24.101 1.00 82.00 83 SER A CA 1
ATOM 697 C C . SER A 1 83 ? 23.581 3.038 -23.603 1.00 82.00 83 SER A C 1
ATOM 699 O O . SER A 1 83 ? 24.713 2.558 -23.516 1.00 82.00 83 SER A O 1
ATOM 701 N N . GLN A 1 84 ? 23.307 4.306 -23.275 1.00 82.94 84 GLN A N 1
ATOM 702 C CA . GLN A 1 84 ? 24.282 5.278 -22.793 1.00 82.94 84 GLN A CA 1
ATOM 703 C C . GLN A 1 84 ? 23.646 6.269 -21.814 1.00 82.94 84 GLN A C 1
ATOM 705 O O . GLN A 1 84 ? 22.520 6.730 -22.019 1.00 82.94 84 GLN A O 1
ATOM 710 N N . TYR A 1 85 ? 24.401 6.646 -20.786 1.00 80.50 85 TYR A N 1
ATOM 711 C CA . TYR A 1 85 ? 24.015 7.658 -19.805 1.00 80.50 85 TYR A CA 1
ATOM 712 C C . TYR A 1 85 ? 24.924 8.872 -19.912 1.00 80.50 85 TYR A C 1
ATOM 714 O O . TYR A 1 85 ? 26.101 8.739 -20.239 1.00 80.50 85 TYR A O 1
ATOM 722 N N . LYS A 1 86 ? 24.378 10.055 -19.622 1.00 83.62 86 LYS A N 1
ATOM 723 C CA . LYS A 1 86 ? 25.123 11.311 -19.639 1.00 83.62 86 LYS A CA 1
ATOM 724 C C . LYS A 1 86 ? 25.069 11.967 -18.268 1.00 83.62 86 LYS A C 1
ATOM 726 O O . LYS A 1 86 ? 23.989 12.332 -17.807 1.00 83.62 86 LYS A O 1
ATOM 731 N N . ILE A 1 87 ? 26.234 12.169 -17.667 1.00 83.75 87 ILE A N 1
ATOM 732 C CA . ILE A 1 87 ? 26.399 12.994 -16.470 1.00 83.75 87 ILE A CA 1
ATOM 733 C C . ILE A 1 87 ? 27.039 14.305 -16.908 1.00 83.75 87 ILE A C 1
ATOM 735 O O . ILE A 1 87 ? 28.082 14.297 -17.558 1.00 83.75 87 ILE A O 1
ATOM 739 N N . SER A 1 88 ? 26.408 15.422 -16.558 1.00 84.25 88 SER A N 1
ATOM 740 C CA . SER A 1 88 ? 26.905 16.759 -16.873 1.00 84.25 88 SER A CA 1
ATOM 741 C C . SER A 1 88 ? 27.078 17.561 -15.595 1.00 84.25 88 SER A C 1
ATOM 743 O O . SER A 1 88 ? 26.141 17.671 -14.803 1.00 84.25 88 SER A O 1
ATOM 745 N N . PHE A 1 89 ? 28.240 18.183 -15.427 1.00 87.25 89 PHE A N 1
ATOM 746 C CA . PHE A 1 89 ? 28.477 19.145 -14.353 1.00 87.25 89 PHE A CA 1
ATOM 747 C C . PHE A 1 89 ? 29.192 20.391 -14.869 1.00 87.25 89 PHE A C 1
ATOM 749 O O . PHE A 1 89 ? 29.885 20.366 -15.887 1.00 87.25 89 PHE A O 1
ATOM 756 N N . LEU A 1 90 ? 28.979 21.497 -14.155 1.00 89.06 90 LEU A N 1
ATOM 757 C CA . LEU A 1 90 ? 29.572 22.799 -14.435 1.00 89.06 90 LEU A CA 1
ATOM 758 C C . LEU A 1 90 ? 30.701 23.084 -13.438 1.00 89.06 90 LEU A C 1
ATOM 760 O O . LEU A 1 90 ? 30.558 22.865 -12.228 1.00 89.06 90 LEU A O 1
ATOM 764 N N . SER A 1 91 ? 31.796 23.617 -13.966 1.00 90.88 91 SER A N 1
ATOM 765 C CA . SER A 1 91 ? 32.970 24.032 -13.208 1.00 90.88 91 SER A CA 1
ATOM 766 C C . SER A 1 91 ? 33.420 25.432 -13.584 1.00 90.88 91 SER A C 1
ATOM 768 O O . SER A 1 91 ? 33.343 25.833 -14.746 1.00 90.88 91 SER A O 1
ATOM 770 N N . ASP A 1 92 ? 33.944 26.152 -12.597 1.00 88.75 92 ASP A N 1
ATOM 771 C CA . ASP A 1 92 ? 34.384 27.542 -12.761 1.00 88.75 92 ASP A CA 1
ATOM 772 C C . ASP A 1 92 ? 35.809 27.638 -13.335 1.00 88.75 92 ASP A C 1
ATOM 774 O O . ASP A 1 92 ? 36.206 28.668 -13.881 1.00 88.75 92 ASP A O 1
ATOM 778 N N . SER A 1 93 ? 36.593 26.558 -13.242 1.00 87.06 93 SER A N 1
ATOM 779 C CA . SER A 1 93 ? 37.969 26.483 -13.741 1.00 87.06 93 SER A CA 1
ATOM 780 C C . SER A 1 93 ? 38.327 25.080 -14.241 1.00 87.06 93 SER A C 1
ATOM 782 O O . SER A 1 93 ? 37.646 24.099 -13.941 1.00 87.06 93 SER A O 1
ATOM 784 N N . GLU A 1 94 ? 39.417 24.972 -15.008 1.00 85.12 94 GLU A N 1
ATOM 785 C CA . GLU A 1 94 ? 39.930 23.678 -15.491 1.00 85.12 94 GLU A CA 1
ATOM 786 C C . GLU A 1 94 ? 40.396 22.773 -14.343 1.00 85.12 94 GLU A C 1
ATOM 788 O O . GLU A 1 94 ? 40.304 21.551 -14.438 1.00 85.12 94 GLU A O 1
ATOM 793 N N . GLU A 1 95 ? 40.876 23.362 -13.249 1.00 87.62 95 GLU A N 1
ATOM 794 C CA . GLU A 1 95 ? 41.326 22.627 -12.067 1.00 87.62 95 GLU A CA 1
ATOM 795 C C . GLU A 1 95 ? 40.143 22.089 -11.252 1.00 87.62 95 GLU A C 1
ATOM 797 O O . GLU A 1 95 ? 40.146 20.921 -10.866 1.00 87.62 95 GLU A O 1
ATOM 802 N N . ASP A 1 96 ? 39.080 22.885 -11.091 1.00 87.50 96 ASP A N 1
ATOM 803 C CA . ASP A 1 96 ? 37.824 22.430 -10.479 1.00 87.50 96 ASP A CA 1
ATOM 804 C C . ASP A 1 96 ? 37.167 21.313 -11.306 1.00 87.50 96 ASP A C 1
ATOM 806 O O . ASP A 1 96 ? 36.731 20.301 -10.757 1.00 87.50 96 ASP A O 1
ATOM 810 N N . ALA A 1 97 ? 37.170 21.450 -12.636 1.00 84.62 97 ALA A N 1
ATOM 811 C CA . ALA A 1 97 ? 36.652 20.425 -13.540 1.00 84.62 97 ALA A CA 1
ATOM 812 C C . ALA A 1 97 ? 37.399 19.091 -13.389 1.00 84.62 97 ALA A C 1
ATOM 814 O O . ALA A 1 97 ? 36.766 18.036 -13.377 1.00 84.62 97 ALA A O 1
ATOM 815 N N . LYS A 1 98 ? 38.732 19.129 -13.240 1.00 85.56 98 LYS A N 1
ATOM 816 C CA . LYS A 1 98 ? 39.551 17.930 -13.000 1.00 85.56 98 LYS A CA 1
ATOM 817 C C . LYS A 1 98 ? 39.253 17.297 -11.646 1.00 85.56 98 LYS A C 1
ATOM 819 O O . LYS A 1 98 ? 39.076 16.086 -11.586 1.00 85.56 98 LYS A O 1
ATOM 824 N N . ASN A 1 99 ? 39.163 18.095 -10.585 1.00 85.94 99 ASN A N 1
ATOM 825 C CA . ASN A 1 99 ? 38.894 17.578 -9.243 1.00 85.94 99 ASN A CA 1
ATOM 826 C C . ASN A 1 99 ? 37.520 16.903 -9.165 1.00 85.94 99 ASN A C 1
ATOM 828 O O . ASN A 1 99 ? 37.432 15.762 -8.716 1.00 85.94 99 ASN A O 1
ATOM 832 N N . LYS A 1 100 ? 36.470 17.552 -9.686 1.00 83.56 100 LYS A N 1
ATOM 833 C CA . LYS A 1 100 ? 35.125 16.961 -9.752 1.00 83.56 100 LYS A CA 1
ATOM 834 C C . LYS A 1 100 ? 35.080 15.712 -10.623 1.00 83.56 100 LYS A C 1
ATOM 836 O O . LYS A 1 100 ? 34.447 14.738 -10.242 1.00 83.56 100 LYS A O 1
ATOM 841 N N . LEU A 1 101 ? 35.779 15.700 -11.761 1.00 84.81 101 LEU A N 1
ATOM 842 C CA . LEU A 1 101 ? 35.866 14.508 -12.605 1.00 84.81 101 LEU A CA 1
ATOM 843 C C . LEU A 1 101 ? 36.489 13.323 -11.853 1.00 84.81 101 LEU A C 1
ATOM 845 O O . LEU A 1 101 ? 35.983 12.210 -11.950 1.00 84.81 101 LEU A O 1
ATOM 849 N N . GLU A 1 102 ? 37.565 13.546 -11.100 1.00 83.38 102 GLU A N 1
ATOM 850 C CA . GLU A 1 102 ? 38.209 12.501 -10.293 1.00 83.38 102 GLU A CA 1
ATOM 851 C C . GLU A 1 102 ? 37.346 12.054 -9.101 1.00 83.38 102 GLU A C 1
ATOM 853 O O . GLU A 1 102 ? 37.425 10.902 -8.676 1.00 83.38 102 GLU A O 1
ATOM 858 N N . GLU A 1 103 ? 36.500 12.929 -8.556 1.00 82.12 103 GLU A N 1
ATOM 859 C CA . GLU A 1 103 ? 35.497 12.556 -7.553 1.00 82.12 103 GLU A CA 1
ATOM 860 C C . GLU A 1 103 ? 34.369 11.712 -8.153 1.00 82.12 103 GLU A C 1
ATOM 862 O O . GLU A 1 103 ? 34.064 10.646 -7.619 1.00 82.12 103 GLU A O 1
ATOM 867 N N . GLU A 1 104 ? 33.808 12.129 -9.288 1.00 77.81 104 GLU A N 1
ATOM 868 C CA . GLU A 1 104 ? 32.770 11.383 -10.007 1.00 77.81 104 GLU A CA 1
ATOM 869 C C . GLU A 1 104 ? 33.298 10.023 -10.486 1.00 77.81 104 GLU A C 1
ATOM 871 O O . GLU A 1 104 ? 32.634 9.006 -10.311 1.00 77.81 104 GLU A O 1
ATOM 876 N N . LYS A 1 105 ? 34.543 9.938 -10.976 1.00 75.75 105 LYS A N 1
ATOM 877 C CA . LYS A 1 105 ? 35.181 8.656 -11.333 1.00 75.75 105 LYS A CA 1
ATOM 878 C C . LYS A 1 105 ? 35.263 7.666 -10.170 1.00 75.75 105 LYS A C 1
ATOM 880 O O . LYS A 1 105 ? 35.266 6.468 -10.416 1.00 75.75 105 LYS A O 1
ATOM 885 N N . LYS A 1 106 ? 35.303 8.118 -8.909 1.00 75.25 106 LYS A N 1
ATOM 886 C CA . LYS A 1 106 ? 35.267 7.203 -7.749 1.00 75.25 106 LYS A CA 1
ATOM 887 C C . LYS A 1 106 ? 33.892 6.565 -7.546 1.00 75.25 106 LYS A C 1
ATOM 889 O O . LYS A 1 106 ? 33.804 5.549 -6.858 1.00 75.25 106 LYS A O 1
ATOM 894 N N . ALA A 1 107 ? 32.833 7.164 -8.087 1.00 70.12 107 ALA A N 1
ATOM 895 C CA . ALA A 1 107 ? 31.465 6.679 -7.948 1.00 70.12 107 ALA A CA 1
ATOM 896 C C . ALA A 1 107 ? 31.086 5.616 -8.995 1.00 70.12 107 ALA A C 1
ATOM 898 O O . ALA A 1 107 ? 30.116 4.887 -8.778 1.00 70.12 107 ALA A O 1
ATOM 899 N N . PHE A 1 108 ? 31.852 5.482 -10.084 1.00 70.44 108 PHE A N 1
ATOM 900 C CA . PHE A 1 108 ? 31.547 4.580 -11.201 1.00 70.44 108 PHE A CA 1
ATOM 901 C C . PHE A 1 108 ? 32.756 3.710 -11.564 1.00 70.44 108 PHE A C 1
ATOM 903 O O . PHE A 1 108 ? 33.892 4.009 -11.206 1.00 70.44 108 PHE A O 1
ATOM 910 N N . ASN A 1 109 ? 32.532 2.597 -12.260 1.00 67.69 109 ASN A N 1
ATOM 911 C CA . ASN A 1 109 ? 33.625 1.728 -12.687 1.00 67.69 109 ASN A CA 1
ATOM 912 C C . ASN A 1 109 ? 34.289 2.330 -13.936 1.00 67.69 109 ASN A C 1
ATOM 914 O O . ASN A 1 109 ? 33.604 2.592 -14.919 1.00 67.69 109 ASN A O 1
ATOM 918 N N . GLU A 1 110 ? 35.612 2.527 -13.950 1.00 61.28 110 GLU A N 1
ATOM 919 C CA . GLU A 1 110 ? 36.309 3.165 -15.089 1.00 61.28 110 GLU A CA 1
ATOM 920 C C . GLU A 1 110 ? 36.073 2.440 -16.426 1.00 61.28 110 GLU A C 1
ATOM 922 O O . GLU A 1 110 ? 36.052 3.066 -17.483 1.00 61.28 110 GLU A O 1
ATOM 927 N N . ASN A 1 111 ? 35.806 1.130 -16.378 1.00 60.78 111 ASN A N 1
ATOM 928 C CA . ASN A 1 111 ? 35.479 0.305 -17.545 1.00 60.78 111 ASN A CA 1
ATOM 929 C C . ASN A 1 111 ? 34.100 0.604 -18.168 1.00 60.78 111 ASN A C 1
ATOM 931 O O . ASN A 1 111 ? 33.770 0.058 -19.222 1.00 60.78 111 ASN A O 1
ATOM 935 N N . GLU A 1 112 ? 33.279 1.422 -17.512 1.00 74.00 112 GLU A N 1
ATOM 936 C CA . GLU A 1 112 ? 31.960 1.845 -17.986 1.00 74.00 112 GLU A CA 1
ATOM 937 C C . GLU A 1 112 ? 32.019 3.207 -18.688 1.00 74.00 112 GLU A C 1
ATOM 939 O O . GLU A 1 112 ? 31.047 3.593 -19.324 1.00 74.00 112 GLU A O 1
ATOM 944 N N . VAL A 1 113 ? 33.140 3.935 -18.646 1.00 80.56 113 VAL A N 1
ATOM 945 C CA . VAL A 1 113 ? 33.268 5.233 -19.323 1.00 80.56 113 VAL A CA 1
ATOM 946 C C . VAL A 1 113 ? 33.501 5.025 -20.822 1.00 80.56 113 VAL A C 1
ATOM 948 O O . VAL A 1 113 ? 34.498 4.435 -21.231 1.00 80.56 113 VAL A O 1
ATOM 951 N N . ILE A 1 114 ? 32.585 5.532 -21.648 1.00 84.69 114 ILE A N 1
ATOM 952 C CA . ILE A 1 114 ? 32.705 5.527 -23.114 1.00 84.69 114 ILE A CA 1
ATOM 953 C C . ILE A 1 114 ? 33.515 6.737 -23.570 1.00 84.69 114 ILE A C 1
ATOM 955 O O . ILE A 1 114 ? 34.459 6.605 -24.346 1.00 84.69 114 ILE A O 1
ATOM 959 N N . GLU A 1 115 ? 33.127 7.922 -23.101 1.00 88.19 115 GLU A N 1
ATOM 960 C CA . GLU A 1 115 ? 33.697 9.190 -23.545 1.00 88.19 115 GLU A CA 1
ATOM 961 C C . GLU A 1 115 ? 33.602 10.235 -22.433 1.00 88.19 115 GLU A C 1
ATOM 963 O O . GLU A 1 115 ? 32.622 10.292 -21.693 1.00 88.19 115 GLU A O 1
ATOM 968 N N . ILE A 1 116 ? 34.615 11.094 -22.337 1.00 87.38 116 ILE A N 1
ATOM 969 C CA . ILE A 1 116 ? 34.571 12.315 -21.533 1.00 87.38 116 ILE A CA 1
ATOM 970 C C . ILE A 1 116 ? 34.859 13.475 -22.477 1.00 87.38 116 ILE A C 1
ATOM 972 O O . ILE A 1 116 ? 35.896 13.488 -23.141 1.00 87.38 116 ILE A O 1
ATOM 976 N N . SER A 1 117 ? 33.965 14.457 -22.517 1.00 89.94 117 SER A N 1
ATOM 977 C CA . SER A 1 117 ? 34.171 15.685 -23.283 1.00 89.94 117 SER A CA 1
ATOM 978 C C . SER A 1 117 ? 33.977 16.909 -22.398 1.00 89.94 117 SER A C 1
ATOM 980 O O . SER A 1 117 ? 33.134 16.936 -21.505 1.00 89.94 117 SER A O 1
ATOM 982 N N . SER A 1 118 ? 34.771 17.945 -22.651 1.00 88.50 118 SER A N 1
ATOM 983 C CA . SER A 1 118 ? 34.676 19.215 -21.935 1.00 88.50 118 SER A CA 1
ATOM 984 C C . SER A 1 118 ? 34.575 20.355 -22.932 1.00 88.50 118 SER A C 1
ATOM 986 O O . SER A 1 118 ? 35.323 20.412 -23.909 1.00 88.50 118 SER A O 1
ATOM 988 N N . HIS A 1 119 ? 33.655 21.282 -22.688 1.00 89.88 119 HIS A N 1
ATOM 989 C CA . HIS A 1 119 ? 33.456 22.443 -23.547 1.00 89.88 119 HIS A CA 1
ATOM 990 C C . HIS A 1 119 ? 33.102 23.689 -22.730 1.00 89.88 119 HIS A C 1
ATOM 992 O O . HIS A 1 119 ? 32.479 23.614 -21.671 1.00 89.88 119 HIS A O 1
ATOM 998 N N . LYS A 1 120 ? 33.517 24.864 -23.219 1.00 86.88 120 LYS A N 1
ATOM 999 C CA . LYS A 1 120 ? 33.255 26.147 -22.550 1.00 86.88 120 LYS A CA 1
ATOM 1000 C C . LYS A 1 120 ? 31.873 26.672 -22.931 1.00 86.88 120 LYS A C 1
ATOM 1002 O O . LYS A 1 120 ? 31.584 26.864 -24.113 1.00 86.88 120 LYS A O 1
ATOM 1007 N N . ARG A 1 121 ? 31.023 26.928 -21.934 1.00 80.81 121 ARG A N 1
ATOM 1008 C CA . ARG A 1 121 ? 29.685 27.518 -22.108 1.00 80.81 121 ARG A CA 1
ATOM 1009 C C . ARG A 1 121 ? 29.275 28.262 -20.837 1.00 80.81 121 ARG A C 1
ATOM 1011 O O . ARG A 1 121 ? 29.644 27.854 -19.746 1.00 80.81 121 ARG A O 1
ATOM 1018 N N . PHE A 1 122 ? 28.517 29.352 -20.975 1.00 73.75 122 PHE A N 1
ATOM 1019 C CA . PHE A 1 122 ? 28.019 30.157 -19.843 1.00 73.75 122 PHE A CA 1
ATOM 1020 C C . PHE A 1 122 ? 29.109 30.615 -18.851 1.00 73.75 122 PHE A C 1
ATOM 1022 O O . PHE A 1 122 ? 28.904 30.569 -17.646 1.00 73.75 122 PHE A O 1
ATOM 1029 N N . ASN A 1 123 ? 30.273 31.047 -19.354 1.00 82.25 123 ASN A N 1
ATOM 1030 C CA . ASN A 1 123 ? 31.442 31.428 -18.542 1.00 82.25 123 ASN A CA 1
ATOM 1031 C C . ASN A 1 123 ? 31.986 30.329 -17.607 1.00 82.25 123 ASN A C 1
ATOM 1033 O O . ASN A 1 123 ? 32.783 30.633 -16.727 1.00 82.25 123 ASN A O 1
ATOM 1037 N N . GLY A 1 124 ? 31.622 29.065 -17.834 1.00 85.75 124 GLY A N 1
ATOM 1038 C CA . GLY A 1 124 ? 32.184 27.913 -17.138 1.00 85.75 124 GLY A CA 1
ATOM 1039 C C . GLY A 1 124 ? 32.566 26.790 -18.099 1.00 85.75 124 GLY A C 1
ATOM 1040 O O . GLY A 1 124 ? 32.454 26.900 -19.327 1.00 85.75 124 GLY A O 1
ATOM 1041 N N . ILE A 1 125 ? 33.053 25.701 -17.522 1.00 87.75 125 ILE A N 1
ATOM 1042 C CA . ILE A 1 125 ? 33.431 24.473 -18.213 1.00 87.75 125 ILE A CA 1
ATOM 1043 C C . ILE A 1 125 ? 32.360 23.440 -17.910 1.00 87.75 125 ILE A C 1
ATOM 1045 O O . ILE A 1 125 ? 32.173 23.058 -16.756 1.00 87.75 125 ILE A O 1
ATOM 1049 N N . ILE A 1 126 ? 31.651 23.009 -18.947 1.00 88.56 126 ILE A N 1
ATOM 1050 C CA . ILE A 1 126 ? 30.741 21.874 -18.857 1.00 88.56 126 ILE A CA 1
ATOM 1051 C C . ILE A 1 126 ? 31.553 20.632 -19.189 1.00 88.56 126 ILE A C 1
ATOM 1053 O O . ILE A 1 126 ? 32.132 20.547 -20.276 1.00 88.56 126 ILE A O 1
ATOM 1057 N N . THR A 1 127 ? 31.586 19.688 -18.256 1.00 88.62 127 THR A N 1
ATOM 1058 C CA . THR A 1 127 ? 32.150 18.358 -18.476 1.00 88.62 127 THR A CA 1
ATOM 1059 C C . THR A 1 127 ? 31.010 17.363 -18.583 1.00 88.62 127 THR A C 1
ATOM 1061 O O . THR A 1 127 ? 30.170 17.270 -17.688 1.00 88.62 127 THR A O 1
ATOM 1064 N N . ASP A 1 128 ? 31.003 16.639 -19.694 1.00 89.12 128 ASP A N 1
ATOM 1065 C CA . ASP A 1 128 ? 30.059 15.584 -20.012 1.00 89.12 128 ASP A CA 1
ATOM 1066 C C . ASP A 1 128 ? 30.780 14.236 -19.933 1.00 89.12 128 ASP A C 1
ATOM 1068 O O . ASP A 1 128 ? 31.762 14.006 -20.643 1.00 89.12 128 ASP A O 1
ATOM 1072 N N . ILE A 1 129 ? 30.283 13.342 -19.083 1.00 86.62 129 ILE A N 1
ATOM 1073 C CA . ILE A 1 129 ? 30.726 11.950 -18.991 1.00 86.62 129 ILE A CA 1
ATOM 1074 C C . ILE A 1 129 ? 29.647 11.080 -19.630 1.00 86.62 129 ILE A C 1
ATOM 1076 O O . ILE A 1 129 ? 28.502 11.068 -19.170 1.00 86.62 129 ILE A O 1
ATOM 1080 N N . TYR A 1 130 ? 30.020 10.347 -20.675 1.00 85.75 130 TYR A N 1
ATOM 1081 C CA . TYR A 1 130 ? 29.186 9.338 -21.312 1.00 85.75 130 TYR A CA 1
ATOM 1082 C C . TYR A 1 130 ? 29.554 7.965 -20.757 1.00 85.75 130 TYR A C 1
ATOM 1084 O O . TYR A 1 130 ? 30.668 7.477 -20.956 1.00 85.75 130 TYR A O 1
ATOM 1092 N N . LEU A 1 131 ? 28.611 7.346 -20.053 1.00 84.12 131 LEU A N 1
ATOM 1093 C CA . LEU A 1 131 ? 28.752 6.015 -19.474 1.00 84.12 131 LEU A CA 1
ATOM 1094 C C . LEU A 1 131 ? 28.023 4.979 -20.331 1.00 84.12 131 LEU A C 1
ATOM 1096 O O . LEU A 1 131 ? 26.986 5.264 -20.935 1.00 84.12 131 LEU A O 1
ATOM 1100 N N . LYS A 1 132 ? 28.551 3.759 -20.353 1.00 83.00 132 LYS A N 1
ATOM 1101 C CA . LYS A 1 132 ? 27.944 2.587 -20.969 1.00 83.00 132 LYS A CA 1
ATOM 1102 C C . LYS A 1 132 ? 26.707 2.202 -20.179 1.00 83.00 132 LYS A C 1
ATOM 1104 O O . LYS A 1 132 ? 26.792 1.905 -18.994 1.00 83.00 132 LYS A O 1
ATOM 1109 N N . GLY A 1 133 ? 25.571 2.212 -20.861 1.00 78.00 133 GLY A N 1
ATOM 1110 C CA . GLY A 1 133 ? 24.312 1.753 -20.309 1.00 78.00 133 GLY A CA 1
ATOM 1111 C C . GLY A 1 133 ? 24.042 0.283 -20.594 1.00 78.00 133 GLY A C 1
ATOM 1112 O O . GLY A 1 133 ? 24.954 -0.521 -20.819 1.00 78.00 133 GLY A O 1
ATOM 1113 N N . HIS A 1 134 ? 22.763 -0.072 -20.583 1.00 80.38 134 HIS A N 1
ATOM 1114 C CA . HIS A 1 134 ? 22.313 -1.454 -20.722 1.00 80.38 134 HIS A CA 1
ATOM 1115 C C . HIS A 1 134 ? 22.112 -1.836 -22.189 1.00 80.38 134 HIS A C 1
ATOM 1117 O O . HIS A 1 134 ? 21.978 -0.993 -23.073 1.00 80.38 134 HIS A O 1
ATOM 1123 N N . ASN A 1 135 ? 22.067 -3.139 -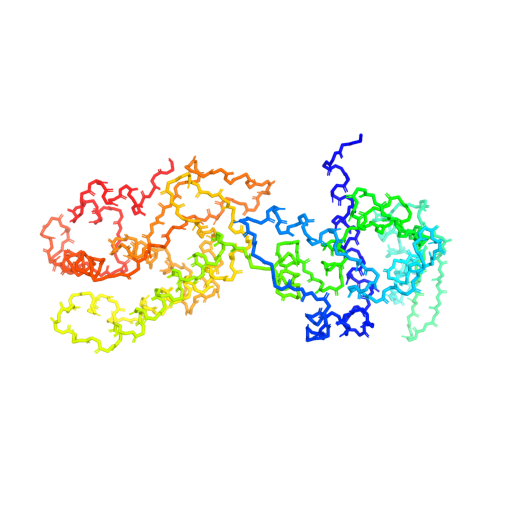22.463 1.00 81.19 135 ASN A N 1
ATOM 1124 C CA . ASN A 1 135 ? 21.629 -3.611 -23.771 1.00 81.19 135 ASN A CA 1
ATOM 1125 C C . ASN A 1 135 ? 20.148 -3.247 -23.967 1.00 81.19 135 ASN A C 1
ATOM 1127 O O . ASN A 1 135 ? 19.314 -3.647 -23.161 1.00 81.19 135 ASN A O 1
ATOM 1131 N N . THR A 1 136 ? 19.835 -2.496 -25.023 1.00 86.12 136 THR A N 1
ATOM 1132 C CA . THR A 1 136 ? 18.476 -2.023 -25.335 1.00 86.12 136 THR A CA 1
ATOM 1133 C C . THR A 1 136 ? 17.682 -3.008 -26.182 1.00 86.12 136 THR A C 1
ATOM 1135 O O . THR A 1 136 ? 16.473 -2.835 -26.337 1.00 86.12 136 THR A O 1
ATOM 1138 N N . LYS A 1 137 ? 18.328 -4.056 -26.714 1.00 89.56 137 LYS A N 1
ATOM 1139 C CA . LYS A 1 137 ? 17.642 -5.100 -27.474 1.00 89.56 137 LYS A CA 1
ATOM 1140 C C . LYS A 1 137 ? 16.627 -5.809 -26.596 1.00 89.56 137 LYS A C 1
ATOM 1142 O O . LYS A 1 137 ? 16.980 -6.388 -25.564 1.00 89.56 137 LYS A O 1
ATOM 1147 N N . ALA A 1 138 ? 15.388 -5.782 -27.053 1.00 91.06 138 ALA A N 1
ATOM 1148 C CA . ALA A 1 138 ? 14.235 -6.311 -26.371 1.00 91.06 138 ALA A CA 1
ATOM 1149 C C . ALA A 1 138 ? 13.529 -7.378 -27.209 1.00 91.06 138 ALA A C 1
ATOM 1151 O O . ALA A 1 138 ? 13.452 -7.263 -28.428 1.00 91.06 138 ALA A O 1
ATOM 1152 N N . ILE A 1 139 ? 13.000 -8.404 -26.545 1.00 92.50 139 ILE A N 1
ATOM 1153 C CA . ILE A 1 139 ? 12.164 -9.450 -27.143 1.00 92.50 139 ILE A CA 1
ATOM 1154 C C . ILE A 1 139 ? 11.027 -9.758 -26.177 1.00 92.50 139 ILE A C 1
ATOM 1156 O O . ILE A 1 139 ? 11.261 -10.025 -24.993 1.00 92.50 139 ILE A O 1
ATOM 1160 N N . ILE A 1 140 ? 9.796 -9.778 -26.679 1.00 90.56 140 ILE A N 1
ATOM 1161 C CA . ILE A 1 140 ? 8.639 -10.230 -25.903 1.00 90.56 140 ILE A CA 1
ATOM 1162 C C . ILE A 1 140 ? 8.364 -11.687 -26.237 1.00 90.56 140 ILE A C 1
ATOM 1164 O O . ILE A 1 140 ? 8.047 -12.011 -27.376 1.00 90.56 140 ILE A O 1
ATOM 1168 N N . THR A 1 141 ? 8.452 -12.551 -25.230 1.00 90.88 141 THR A N 1
ATOM 1169 C CA . THR A 1 141 ? 8.205 -13.988 -25.369 1.00 90.88 141 THR A CA 1
ATOM 1170 C C . THR A 1 141 ? 7.010 -14.417 -24.526 1.00 90.88 141 THR A C 1
ATOM 1172 O O . THR A 1 141 ? 6.657 -13.782 -23.524 1.00 90.88 141 THR A O 1
ATOM 1175 N N . LYS A 1 142 ? 6.369 -15.522 -24.925 1.00 89.25 142 LYS A N 1
ATOM 1176 C CA . LYS A 1 142 ? 5.281 -16.149 -24.164 1.00 89.25 142 LYS A CA 1
ATOM 1177 C C . LYS A 1 142 ? 5.732 -17.497 -23.603 1.00 89.25 142 LYS A C 1
ATOM 1179 O O . LYS A 1 142 ? 5.970 -18.440 -24.352 1.00 89.25 142 LYS A O 1
ATOM 1184 N N . TYR A 1 143 ? 5.792 -17.623 -22.278 1.00 84.25 143 TYR A N 1
ATOM 1185 C CA . TYR A 1 143 ? 6.173 -18.864 -21.592 1.00 84.25 143 TYR A CA 1
ATOM 1186 C C . TYR A 1 143 ? 5.087 -19.314 -20.613 1.00 84.25 143 TYR A C 1
ATOM 1188 O O . TYR A 1 143 ? 4.757 -18.588 -19.678 1.00 84.25 143 TYR A O 1
ATOM 1196 N N . LYS A 1 144 ? 4.546 -20.531 -20.796 1.00 81.88 144 LYS A N 1
ATOM 1197 C CA . LYS A 1 144 ? 3.471 -21.101 -19.948 1.00 81.88 144 LYS A CA 1
ATOM 1198 C C . LYS A 1 144 ? 2.327 -20.101 -19.700 1.00 81.88 144 LYS A C 1
ATOM 1200 O O . LYS A 1 144 ? 1.919 -19.877 -18.563 1.00 81.88 144 LYS A O 1
ATOM 1205 N N . ASP A 1 145 ? 1.877 -19.470 -20.782 1.00 83.19 145 ASP A N 1
ATOM 1206 C CA . ASP A 1 145 ? 0.838 -18.431 -20.826 1.00 83.19 145 ASP A CA 1
ATOM 1207 C C . ASP A 1 145 ? 1.175 -17.072 -20.210 1.00 83.19 145 ASP A C 1
ATOM 1209 O O . ASP A 1 145 ? 0.313 -16.198 -20.194 1.00 83.19 145 ASP A O 1
ATOM 1213 N N . LYS A 1 146 ? 2.412 -16.856 -19.763 1.00 87.00 146 LYS A N 1
ATOM 1214 C CA . LYS A 1 146 ? 2.866 -15.566 -19.242 1.00 87.00 146 LYS A CA 1
ATOM 1215 C C . LYS A 1 146 ? 3.650 -14.803 -20.294 1.00 87.00 146 LYS A C 1
ATOM 1217 O O . LYS A 1 146 ? 4.484 -15.391 -20.985 1.00 87.00 146 LYS A O 1
ATOM 1222 N N . TYR A 1 147 ? 3.392 -13.506 -20.381 1.00 86.88 147 TYR A N 1
ATOM 1223 C CA . TYR A 1 147 ? 4.145 -12.601 -21.241 1.00 86.88 147 TYR A CA 1
ATOM 1224 C C . TYR A 1 147 ? 5.349 -12.058 -20.474 1.00 86.88 147 TYR A C 1
ATOM 1226 O O . TYR A 1 147 ? 5.224 -11.626 -19.325 1.00 86.88 147 TYR A O 1
ATOM 1234 N N . ILE A 1 148 ? 6.522 -12.121 -21.099 1.00 90.81 148 ILE A N 1
ATOM 1235 C CA . ILE A 1 148 ? 7.785 -11.673 -20.518 1.00 90.81 148 ILE A CA 1
ATOM 1236 C C . ILE A 1 148 ? 8.488 -10.791 -21.540 1.00 90.81 148 ILE A C 1
ATOM 1238 O O . ILE A 1 148 ? 8.769 -11.231 -22.654 1.00 90.81 148 ILE A O 1
ATOM 1242 N N . LEU A 1 149 ? 8.821 -9.570 -21.136 1.00 91.19 149 LEU A N 1
ATOM 1243 C CA . LEU A 1 149 ? 9.727 -8.711 -21.881 1.00 91.19 149 LEU A CA 1
ATOM 1244 C C . LEU A 1 149 ? 11.152 -9.006 -21.419 1.00 91.19 149 LEU A C 1
ATOM 1246 O O . LEU A 1 149 ? 11.497 -8.758 -20.264 1.00 91.19 149 LEU A O 1
ATOM 1250 N N . ASN A 1 150 ? 11.977 -9.528 -22.316 1.00 90.75 150 ASN A N 1
ATOM 1251 C CA . ASN A 1 150 ? 13.403 -9.694 -22.080 1.00 90.75 150 ASN A CA 1
ATOM 1252 C C . ASN A 1 150 ? 14.117 -8.491 -22.690 1.00 90.75 150 ASN A C 1
ATOM 1254 O O . ASN A 1 150 ? 13.950 -8.262 -23.881 1.00 90.75 150 ASN A O 1
ATOM 1258 N N . VAL A 1 151 ? 14.882 -7.732 -21.906 1.00 87.69 151 VAL A N 1
ATOM 1259 C CA . VAL A 1 151 ? 15.728 -6.638 -22.410 1.00 87.69 151 VAL A CA 1
ATOM 1260 C C . VAL A 1 151 ? 17.156 -6.890 -21.951 1.00 87.69 151 VAL A C 1
ATOM 1262 O O . VAL A 1 151 ? 17.430 -6.893 -20.750 1.00 87.69 151 VAL A O 1
ATOM 1265 N N . GLY A 1 152 ? 18.057 -7.189 -22.888 1.00 81.31 152 GLY A N 1
ATOM 1266 C CA . GLY A 1 152 ? 19.375 -7.727 -22.546 1.00 81.31 152 GLY A CA 1
ATOM 1267 C C . GLY A 1 152 ? 19.274 -8.982 -21.667 1.00 81.31 152 GLY A C 1
ATOM 1268 O O . GLY A 1 152 ? 18.605 -9.947 -22.028 1.00 81.31 152 GLY A O 1
ATOM 1269 N N . ASP A 1 153 ? 19.909 -8.950 -20.492 1.00 76.25 153 ASP A N 1
ATOM 1270 C CA . ASP A 1 153 ? 19.904 -10.053 -19.513 1.00 76.25 153 ASP A CA 1
ATOM 1271 C C . ASP A 1 153 ? 18.742 -9.976 -18.496 1.00 76.25 153 ASP A C 1
ATOM 1273 O O . ASP A 1 153 ? 18.716 -10.709 -17.500 1.00 76.25 153 ASP A O 1
ATOM 1277 N N . MET A 1 154 ? 17.789 -9.062 -18.697 1.00 80.56 154 MET A N 1
ATOM 1278 C CA . MET A 1 154 ? 16.728 -8.750 -17.735 1.00 80.56 154 MET A CA 1
ATOM 1279 C C . MET A 1 154 ? 15.383 -9.270 -18.221 1.00 80.56 154 MET A C 1
ATOM 1281 O O . MET A 1 154 ? 15.043 -9.110 -19.387 1.00 80.56 154 MET A O 1
ATOM 1285 N N . GLN A 1 155 ? 14.583 -9.834 -17.315 1.00 88.56 155 GLN A N 1
ATOM 1286 C CA . GLN A 1 155 ? 13.209 -10.255 -17.594 1.00 88.56 155 GLN A CA 1
ATOM 1287 C C . GLN A 1 155 ? 12.229 -9.414 -16.777 1.00 88.56 155 GLN A C 1
ATOM 1289 O O . GLN A 1 155 ? 12.273 -9.419 -15.541 1.00 88.56 155 GLN A O 1
ATOM 1294 N N . LEU A 1 156 ? 11.338 -8.720 -17.477 1.00 90.06 156 LEU A N 1
ATOM 1295 C CA . LEU A 1 156 ? 10.326 -7.826 -16.933 1.00 90.06 156 LEU A CA 1
ATOM 1296 C C . LEU A 1 156 ? 8.935 -8.408 -17.210 1.00 90.06 156 LEU A C 1
ATOM 1298 O O . LEU A 1 156 ? 8.581 -8.694 -18.355 1.00 90.06 156 LEU A O 1
ATOM 1302 N N . ASN A 1 157 ? 8.137 -8.579 -16.157 1.00 92.00 157 ASN A N 1
ATOM 1303 C CA . ASN A 1 157 ? 6.723 -8.941 -16.276 1.00 92.00 157 ASN A CA 1
ATOM 1304 C C . ASN A 1 157 ? 5.821 -7.690 -16.242 1.00 92.00 157 ASN A C 1
ATOM 1306 O O . ASN A 1 157 ? 6.289 -6.559 -16.082 1.00 92.00 157 ASN A O 1
ATOM 1310 N N . ASN A 1 158 ? 4.504 -7.897 -16.336 1.00 92.06 158 ASN A N 1
ATOM 1311 C CA . ASN A 1 158 ? 3.513 -6.816 -16.290 1.00 92.06 158 ASN A CA 1
ATOM 1312 C C . ASN A 1 158 ? 3.611 -5.953 -15.024 1.00 92.06 158 ASN A C 1
ATOM 1314 O O . ASN A 1 158 ? 3.469 -4.736 -15.096 1.00 92.06 158 ASN A O 1
ATOM 1318 N N . ILE A 1 159 ? 3.892 -6.559 -13.868 1.00 92.88 159 ILE A N 1
ATOM 1319 C CA . ILE A 1 159 ? 4.026 -5.824 -12.604 1.00 92.88 159 ILE A CA 1
ATOM 1320 C C . ILE A 1 159 ? 5.287 -4.953 -12.634 1.00 92.88 159 ILE A C 1
ATOM 1322 O O . ILE A 1 159 ? 5.224 -3.789 -12.245 1.00 92.88 159 ILE A O 1
ATOM 1326 N N . ASN A 1 160 ? 6.413 -5.481 -13.128 1.00 91.94 160 ASN A N 1
ATOM 1327 C CA . ASN A 1 160 ? 7.663 -4.729 -13.244 1.00 91.94 160 ASN A CA 1
ATOM 1328 C C . ASN A 1 160 ? 7.505 -3.527 -14.174 1.00 91.94 160 ASN A C 1
ATOM 1330 O O . ASN A 1 160 ? 7.840 -2.411 -13.783 1.00 91.94 160 ASN A O 1
ATOM 1334 N N . LEU A 1 161 ? 6.947 -3.740 -15.367 1.00 90.88 161 LEU A N 1
ATOM 1335 C CA . LEU A 1 161 ? 6.726 -2.666 -16.332 1.00 90.88 161 LEU A CA 1
ATOM 1336 C C . LEU A 1 161 ? 5.786 -1.593 -15.798 1.00 90.88 161 LEU A C 1
ATOM 1338 O O . LEU A 1 161 ? 6.078 -0.406 -15.921 1.00 90.88 161 LEU A O 1
ATOM 1342 N N . TYR A 1 162 ? 4.691 -1.995 -15.155 1.00 92.38 162 TYR A N 1
ATOM 1343 C CA . TYR A 1 162 ? 3.775 -1.039 -14.550 1.00 92.38 162 TYR A CA 1
ATOM 1344 C C . TYR A 1 162 ? 4.465 -0.211 -13.460 1.00 92.38 162 TYR A C 1
ATOM 1346 O O . TYR A 1 162 ? 4.378 1.016 -13.475 1.00 92.38 162 TYR A O 1
ATOM 1354 N N . SER A 1 163 ? 5.211 -0.864 -12.560 1.00 89.81 163 SER A N 1
ATOM 1355 C CA . SER A 1 163 ? 6.022 -0.193 -11.538 1.00 89.81 163 SER A CA 1
ATOM 1356 C C . SER A 1 163 ? 7.001 0.817 -12.143 1.00 89.81 163 SER A C 1
ATOM 1358 O O . SER A 1 163 ? 7.099 1.937 -11.638 1.00 89.81 163 SER A O 1
ATOM 1360 N N . MET A 1 164 ? 7.687 0.461 -13.234 1.00 87.00 164 MET A N 1
ATOM 1361 C CA . MET A 1 164 ? 8.590 1.365 -13.958 1.00 87.00 164 MET A CA 1
ATOM 1362 C C . MET A 1 164 ? 7.846 2.586 -14.499 1.00 87.00 164 MET A C 1
ATOM 1364 O O . MET A 1 164 ? 8.178 3.712 -14.134 1.00 87.00 164 MET A O 1
ATOM 1368 N N . ILE A 1 165 ? 6.802 2.363 -15.301 1.00 88.12 165 ILE A N 1
ATOM 1369 C CA . ILE A 1 165 ? 6.083 3.419 -16.029 1.00 88.12 165 ILE A CA 1
ATOM 1370 C C . ILE A 1 165 ? 5.349 4.371 -15.074 1.00 88.12 165 ILE A C 1
ATOM 1372 O O . ILE A 1 165 ? 5.343 5.593 -15.260 1.00 88.12 165 ILE A O 1
ATOM 1376 N N . MET A 1 166 ? 4.718 3.827 -14.032 1.00 87.31 166 MET A N 1
ATOM 1377 C CA . MET A 1 166 ? 3.911 4.612 -13.094 1.00 87.31 166 MET A CA 1
ATOM 1378 C C . MET A 1 166 ? 4.718 5.196 -11.937 1.00 87.31 166 MET A C 1
ATOM 1380 O O . MET A 1 166 ? 4.226 6.099 -11.256 1.00 87.31 166 MET A O 1
ATOM 1384 N N . ASN A 1 167 ? 5.971 4.766 -11.780 1.00 86.12 167 ASN A N 1
ATOM 1385 C CA . ASN A 1 167 ? 6.850 5.125 -10.676 1.00 86.12 167 ASN A CA 1
ATOM 1386 C C . ASN A 1 167 ? 6.265 4.739 -9.306 1.00 86.12 167 ASN A C 1
ATOM 1388 O O . ASN A 1 167 ? 6.014 5.591 -8.451 1.00 86.12 167 ASN A O 1
ATOM 1392 N N . CYS A 1 168 ? 5.995 3.444 -9.117 1.00 84.00 168 CYS A N 1
ATOM 1393 C CA . CYS A 1 168 ? 5.411 2.915 -7.884 1.00 84.00 168 CYS A CA 1
ATOM 1394 C C . CYS A 1 168 ? 6.010 1.562 -7.471 1.00 84.00 168 CYS A C 1
ATOM 1396 O O . CYS A 1 168 ? 6.547 0.818 -8.293 1.00 84.00 168 CYS A O 1
ATOM 1398 N N . ASP A 1 169 ? 5.874 1.205 -6.190 1.00 82.69 169 ASP A N 1
ATOM 1399 C CA . ASP A 1 169 ? 6.280 -0.116 -5.701 1.00 82.69 169 ASP A CA 1
ATOM 1400 C C . ASP A 1 169 ? 5.381 -1.246 -6.242 1.00 82.69 169 ASP A C 1
ATOM 1402 O O . ASP A 1 169 ? 4.301 -1.007 -6.790 1.00 82.69 169 ASP A O 1
ATOM 1406 N N . SER A 1 170 ? 5.821 -2.498 -6.085 1.00 85.44 170 SER A N 1
ATOM 1407 C CA . SER A 1 170 ? 5.107 -3.658 -6.633 1.00 85.44 170 SER A CA 1
ATOM 1408 C C . SER A 1 170 ? 3.722 -3.884 -6.019 1.00 85.44 170 SER A C 1
ATOM 1410 O O . SER A 1 170 ? 2.844 -4.407 -6.696 1.00 85.44 170 SER A O 1
ATOM 1412 N N . ASN A 1 171 ? 3.492 -3.526 -4.751 1.00 84.31 171 ASN A N 1
ATOM 1413 C CA . ASN A 1 171 ? 2.175 -3.699 -4.130 1.00 84.31 171 ASN A CA 1
ATOM 1414 C C . ASN A 1 171 ? 1.180 -2.682 -4.684 1.00 84.31 171 ASN A C 1
ATOM 1416 O O . ASN A 1 171 ? 0.033 -3.040 -4.951 1.00 84.31 171 ASN A O 1
ATOM 1420 N N . GLN A 1 172 ? 1.632 -1.444 -4.881 1.00 85.94 172 GLN A N 1
ATOM 1421 C CA . GLN A 1 172 ? 0.842 -0.416 -5.543 1.00 85.94 172 GLN A CA 1
ATOM 1422 C C . GLN A 1 172 ? 0.576 -0.785 -7.008 1.00 85.94 172 GLN A C 1
ATOM 1424 O O . GLN A 1 172 ? -0.560 -0.665 -7.458 1.00 85.94 172 GLN A O 1
ATOM 1429 N N . ALA A 1 173 ? 1.571 -1.324 -7.721 1.00 90.69 173 ALA A N 1
ATOM 1430 C CA . ALA A 1 173 ? 1.384 -1.813 -9.085 1.00 90.69 173 ALA A CA 1
ATOM 1431 C C . ALA A 1 173 ? 0.336 -2.931 -9.154 1.00 90.69 173 ALA A C 1
ATOM 1433 O O . ALA A 1 173 ? -0.556 -2.873 -9.990 1.00 90.69 173 ALA A O 1
ATOM 1434 N N . ILE A 1 174 ? 0.382 -3.913 -8.245 1.00 91.69 174 ILE A N 1
ATOM 1435 C CA . ILE A 1 174 ? -0.634 -4.977 -8.172 1.00 91.69 174 ILE A CA 1
ATOM 1436 C C . ILE A 1 174 ? -2.023 -4.385 -7.914 1.00 91.69 174 ILE A C 1
ATOM 1438 O O . ILE A 1 174 ? -2.966 -4.762 -8.600 1.00 91.69 174 ILE A O 1
ATOM 1442 N N . LYS A 1 175 ? -2.153 -3.446 -6.965 1.00 89.50 175 LYS A N 1
ATOM 1443 C CA . LYS A 1 175 ? -3.425 -2.763 -6.681 1.00 89.50 175 LYS A CA 1
ATOM 1444 C C . LYS A 1 175 ? -3.996 -2.105 -7.932 1.00 89.50 175 LYS A C 1
ATOM 1446 O O . LYS A 1 175 ? -5.143 -2.356 -8.290 1.00 89.50 175 LYS A O 1
ATOM 1451 N N . GLU A 1 176 ? -3.206 -1.258 -8.580 1.00 91.06 176 GLU A N 1
ATOM 1452 C CA . GLU A 1 176 ? -3.673 -0.486 -9.730 1.00 91.06 176 GLU A CA 1
ATOM 1453 C C . GLU A 1 176 ? -3.920 -1.375 -10.954 1.00 91.06 176 GLU A C 1
ATOM 1455 O O . GLU A 1 176 ? -4.886 -1.148 -11.678 1.00 91.06 176 GLU A O 1
ATOM 1460 N N . LEU A 1 177 ? -3.125 -2.433 -11.151 1.00 92.69 177 LEU A N 1
ATOM 1461 C CA . LEU A 1 177 ? -3.369 -3.435 -12.189 1.00 92.69 177 LEU A CA 1
ATOM 1462 C C . LEU A 1 177 ? -4.651 -4.231 -11.928 1.00 92.69 177 LEU A C 1
ATOM 1464 O O . LEU A 1 177 ? -5.401 -4.455 -12.872 1.00 92.69 177 LEU A O 1
ATOM 1468 N N . CYS A 1 178 ? -4.954 -4.612 -10.683 1.00 91.62 178 CYS A N 1
ATOM 1469 C CA . CYS A 1 178 ? -6.242 -5.226 -10.350 1.00 91.62 178 CYS A CA 1
ATOM 1470 C C . CYS A 1 178 ? -7.413 -4.293 -10.691 1.00 91.62 178 CYS A C 1
ATOM 1472 O O . CYS A 1 178 ? -8.381 -4.730 -11.306 1.00 91.62 178 CYS A O 1
ATOM 1474 N N . GLU A 1 179 ? -7.314 -3.000 -10.362 1.00 89.56 179 GLU A N 1
ATOM 1475 C CA . GLU A 1 179 ? -8.340 -2.009 -10.720 1.00 89.56 179 GLU A CA 1
ATOM 1476 C C . GLU A 1 179 ? -8.486 -1.844 -12.244 1.00 89.56 179 GLU A C 1
ATOM 1478 O O . GLU A 1 179 ? -9.602 -1.806 -12.768 1.00 89.56 179 GLU A O 1
ATOM 1483 N N . LEU A 1 180 ? -7.366 -1.760 -12.969 1.00 90.38 180 LEU A N 1
ATOM 1484 C CA . LEU A 1 180 ? -7.339 -1.633 -14.430 1.00 90.38 180 LEU A CA 1
ATOM 1485 C C . LEU A 1 180 ? -7.913 -2.859 -15.135 1.00 90.38 180 LEU A C 1
ATOM 1487 O O . LEU A 1 180 ? -8.588 -2.723 -16.152 1.00 90.38 180 LEU A O 1
ATOM 1491 N N . LEU A 1 181 ? -7.645 -4.045 -14.595 1.00 90.12 181 LEU A N 1
ATOM 1492 C CA . LEU A 1 181 ? -8.036 -5.324 -15.178 1.00 90.12 181 LEU A CA 1
ATOM 1493 C C . LEU A 1 181 ? -9.356 -5.863 -14.607 1.00 90.12 181 LEU A C 1
ATOM 1495 O O . LEU A 1 181 ? -9.735 -6.985 -14.930 1.00 90.12 181 LEU A O 1
ATOM 1499 N N . ALA A 1 182 ? -10.046 -5.076 -13.773 1.00 90.12 182 ALA A N 1
ATOM 1500 C CA . ALA A 1 182 ? -11.281 -5.464 -13.093 1.00 90.12 182 ALA A CA 1
ATOM 1501 C C . ALA A 1 182 ? -11.164 -6.812 -12.344 1.00 90.12 182 ALA A C 1
ATOM 1503 O O . ALA A 1 182 ? -12.059 -7.656 -12.406 1.00 90.12 182 ALA A O 1
ATOM 1504 N N . ILE A 1 183 ? -10.042 -7.021 -11.650 1.00 91.75 183 ILE A N 1
ATOM 1505 C CA . ILE A 1 183 ? -9.791 -8.194 -10.808 1.00 91.75 183 ILE A CA 1
ATOM 1506 C C . ILE A 1 183 ? -10.165 -7.844 -9.366 1.00 91.75 183 ILE A C 1
ATOM 1508 O O . ILE A 1 183 ? -9.518 -7.013 -8.725 1.00 91.75 183 ILE A O 1
ATOM 1512 N N . GLU A 1 184 ? -11.189 -8.503 -8.842 1.00 91.44 184 GLU A N 1
ATOM 1513 C CA . GLU A 1 184 ? -11.634 -8.382 -7.458 1.00 91.44 184 GLU A CA 1
ATOM 1514 C C . GLU A 1 184 ? -11.048 -9.519 -6.621 1.00 91.44 184 GLU A C 1
ATOM 1516 O O . GLU A 1 184 ? -11.226 -10.693 -6.933 1.00 91.44 184 GLU A O 1
ATOM 1521 N N . ILE A 1 185 ? -10.346 -9.177 -5.541 1.00 90.25 185 ILE A N 1
ATOM 1522 C CA . ILE A 1 185 ? -9.749 -10.158 -4.629 1.00 90.25 185 ILE A CA 1
ATOM 1523 C C . ILE A 1 185 ? -10.672 -10.320 -3.419 1.00 90.25 185 ILE A C 1
ATOM 1525 O O . ILE A 1 185 ? -10.787 -9.394 -2.610 1.00 90.25 185 ILE A O 1
ATOM 1529 N N . GLU A 1 186 ? -11.294 -11.489 -3.261 1.00 89.19 186 GLU A N 1
ATOM 1530 C CA . GLU A 1 186 ? -12.309 -11.768 -2.233 1.00 89.19 186 GLU A CA 1
ATOM 1531 C C . GLU A 1 186 ? -11.834 -11.412 -0.820 1.00 89.19 186 GLU A C 1
ATOM 1533 O O . GLU A 1 186 ? -12.525 -10.703 -0.081 1.00 89.19 186 GLU A O 1
ATOM 1538 N N . GLU A 1 187 ? -10.628 -11.850 -0.445 1.00 85.25 187 GLU A N 1
ATOM 1539 C CA . GLU A 1 187 ? -10.074 -11.575 0.884 1.00 85.25 187 GLU A CA 1
ATOM 1540 C C . GLU A 1 187 ? -9.864 -10.074 1.149 1.00 85.25 187 GLU A C 1
ATOM 1542 O O . GLU A 1 187 ? -10.030 -9.613 2.280 1.00 85.25 187 GLU A O 1
ATOM 1547 N N . ILE A 1 188 ? -9.516 -9.293 0.120 1.00 85.62 188 ILE A N 1
ATOM 1548 C CA . ILE A 1 188 ? -9.306 -7.847 0.232 1.00 85.62 188 ILE A CA 1
ATOM 1549 C C . ILE A 1 188 ? -10.657 -7.147 0.321 1.00 85.62 188 ILE A C 1
ATOM 1551 O O . ILE A 1 188 ? -10.832 -6.268 1.169 1.00 85.62 188 ILE A O 1
ATOM 1555 N N . GLU A 1 189 ? -11.623 -7.559 -0.497 1.00 87.44 189 GLU A N 1
ATOM 1556 C CA . GLU A 1 189 ? -12.958 -6.970 -0.512 1.00 87.44 189 GLU A CA 1
ATOM 1557 C C . GLU A 1 189 ? -13.729 -7.242 0.782 1.00 87.44 189 GLU A C 1
ATOM 1559 O O . GLU A 1 189 ? -14.420 -6.348 1.275 1.00 87.44 189 GLU A O 1
ATOM 1564 N N . LYS A 1 190 ? -13.539 -8.404 1.421 1.00 86.56 190 LYS A N 1
ATOM 1565 C CA . LYS A 1 190 ? -14.079 -8.672 2.766 1.00 86.56 190 LYS A CA 1
ATOM 1566 C C . LYS A 1 190 ? -13.619 -7.616 3.779 1.00 86.56 190 LYS A C 1
ATOM 1568 O O . LYS A 1 190 ? -14.425 -7.079 4.539 1.00 86.56 190 LYS A O 1
ATOM 1573 N N . ILE A 1 191 ? -12.330 -7.281 3.777 1.00 85.81 191 ILE A N 1
ATOM 1574 C CA . ILE A 1 191 ? -11.761 -6.297 4.711 1.00 85.81 191 ILE A CA 1
ATOM 1575 C C . ILE A 1 191 ? -12.174 -4.882 4.327 1.00 85.81 191 ILE A C 1
ATOM 1577 O O . ILE A 1 191 ? -12.494 -4.083 5.207 1.00 85.81 191 ILE A O 1
ATOM 1581 N N . ARG A 1 192 ? -12.194 -4.571 3.026 1.00 89.00 192 ARG A N 1
ATOM 1582 C CA . ARG A 1 192 ? -12.665 -3.281 2.522 1.00 89.00 192 ARG A CA 1
ATOM 1583 C C . ARG A 1 192 ? -14.094 -3.011 2.983 1.00 89.00 192 ARG A C 1
ATOM 1585 O O . ARG A 1 192 ? -14.358 -1.921 3.482 1.00 89.00 192 ARG A O 1
ATOM 1592 N N . ARG A 1 193 ? -14.988 -4.002 2.871 1.00 91.12 193 ARG A N 1
ATOM 1593 C CA . ARG A 1 193 ? -16.368 -3.921 3.378 1.00 91.12 193 ARG A CA 1
ATOM 1594 C C . ARG A 1 193 ? -16.386 -3.652 4.878 1.00 91.12 193 ARG A C 1
ATOM 1596 O O . ARG A 1 193 ? -16.900 -2.611 5.262 1.00 91.12 193 ARG A O 1
ATOM 1603 N N . LYS A 1 194 ? -15.692 -4.465 5.687 1.00 91.12 194 LYS A N 1
ATOM 1604 C CA . LYS A 1 194 ? -15.569 -4.244 7.143 1.00 91.12 194 LYS A CA 1
ATOM 1605 C C . LYS A 1 194 ? -15.137 -2.812 7.487 1.00 91.12 194 LYS A C 1
ATOM 1607 O O . LYS A 1 194 ? -15.711 -2.173 8.358 1.00 91.12 194 LYS A O 1
ATOM 1612 N N . TYR A 1 195 ? -14.114 -2.287 6.814 1.00 91.75 195 TYR A N 1
ATOM 1613 C CA . TYR A 1 195 ? -13.609 -0.936 7.077 1.00 91.75 195 TYR A CA 1
ATOM 1614 C C . TYR A 1 195 ? -14.580 0.158 6.621 1.00 91.75 195 TYR A C 1
ATOM 1616 O O . TYR A 1 195 ? -14.760 1.140 7.338 1.00 91.75 195 TYR A O 1
ATOM 1624 N N . ASN A 1 196 ? -15.250 -0.018 5.484 1.00 93.25 196 ASN A N 1
ATOM 1625 C CA . ASN A 1 196 ? -16.292 0.903 5.034 1.00 93.25 196 ASN A CA 1
ATOM 1626 C C . ASN A 1 196 ? -17.512 0.892 5.963 1.00 93.25 196 ASN A C 1
ATOM 1628 O O . ASN A 1 196 ? -18.056 1.953 6.261 1.00 93.25 196 ASN A O 1
ATOM 1632 N N . ASP A 1 197 ? -17.915 -0.277 6.452 1.00 93.62 197 ASP A N 1
ATOM 1633 C CA . ASP A 1 197 ? -19.018 -0.413 7.401 1.00 93.62 197 ASP A CA 1
ATOM 1634 C C . ASP A 1 197 ? -18.652 0.219 8.749 1.00 93.62 197 ASP A C 1
ATOM 1636 O O . ASP A 1 197 ? -19.448 0.972 9.303 1.00 93.62 197 ASP A O 1
ATOM 1640 N N . ASN A 1 198 ? -17.404 0.070 9.207 1.00 93.25 198 ASN A N 1
ATOM 1641 C CA . ASN A 1 198 ? -16.900 0.807 10.368 1.00 93.25 198 ASN A CA 1
ATOM 1642 C C . ASN A 1 198 ? -16.952 2.330 10.167 1.00 93.25 198 ASN A C 1
ATOM 1644 O O . ASN A 1 198 ? -17.312 3.049 11.096 1.00 93.25 198 ASN A O 1
ATOM 1648 N N . LEU A 1 199 ? -16.597 2.848 8.984 1.00 93.00 199 LEU A N 1
ATOM 1649 C CA . LEU A 1 199 ? -16.704 4.285 8.693 1.00 93.00 199 LEU A CA 1
ATOM 1650 C C . LEU A 1 199 ? -18.160 4.760 8.740 1.00 93.00 199 LEU A C 1
ATOM 1652 O O . LEU A 1 199 ? -18.444 5.758 9.398 1.00 93.00 199 LEU A O 1
ATOM 1656 N N . ARG A 1 200 ? -19.084 4.015 8.118 1.00 92.44 200 ARG A N 1
ATOM 1657 C CA . ARG A 1 200 ? -20.527 4.306 8.183 1.00 92.44 200 ARG A CA 1
ATOM 1658 C C . ARG A 1 200 ? -21.034 4.294 9.620 1.00 92.44 200 ARG A C 1
ATOM 1660 O O . ARG A 1 200 ? -21.740 5.212 10.021 1.00 92.44 200 ARG A O 1
ATOM 1667 N N . PHE A 1 201 ? -20.603 3.315 10.410 1.00 90.50 201 PHE A N 1
ATOM 1668 C CA . PHE A 1 201 ? -20.936 3.222 11.825 1.00 90.50 201 PHE A CA 1
ATOM 1669 C C . PHE A 1 201 ? -20.467 4.457 12.609 1.00 90.50 201 PHE A C 1
ATOM 1671 O O . PHE A 1 201 ? -21.212 4.989 13.428 1.00 90.50 201 PHE A O 1
ATOM 1678 N N . LEU A 1 202 ? -19.259 4.969 12.335 1.00 87.56 202 LEU A N 1
ATOM 1679 C CA . LEU A 1 202 ? -18.769 6.222 12.928 1.00 87.56 202 LEU A CA 1
ATOM 1680 C C . LEU A 1 202 ? -19.604 7.446 12.512 1.00 87.56 202 LEU A C 1
ATOM 1682 O O . LEU A 1 202 ? -19.802 8.352 13.321 1.00 87.56 202 LEU A O 1
ATOM 1686 N N . ASP A 1 203 ? -20.101 7.479 11.277 1.00 85.94 203 ASP A N 1
ATOM 1687 C CA . ASP A 1 203 ? -20.948 8.570 10.778 1.00 85.94 203 ASP A CA 1
ATOM 1688 C C . ASP A 1 203 ? -22.375 8.519 11.353 1.00 85.94 203 ASP A C 1
ATOM 1690 O O . ASP A 1 203 ? -23.013 9.556 11.556 1.00 85.94 203 ASP A O 1
ATOM 1694 N N . GLU A 1 204 ? -22.881 7.322 11.645 1.00 84.00 204 GLU A N 1
ATOM 1695 C CA . GLU A 1 204 ? -24.149 7.110 12.349 1.00 84.00 204 GLU A CA 1
ATOM 1696 C C . GLU A 1 204 ? -24.037 7.438 13.839 1.00 84.00 204 GLU A C 1
ATOM 1698 O O . GLU A 1 204 ? -24.920 8.090 14.397 1.00 84.00 204 GLU A O 1
ATOM 1703 N N . LEU A 1 205 ? -22.916 7.081 14.467 1.00 78.31 205 LEU A N 1
ATOM 1704 C CA . LEU A 1 205 ? -22.584 7.441 15.847 1.00 78.31 205 LEU A CA 1
ATOM 1705 C C . LEU A 1 205 ? -22.649 8.940 16.108 1.00 78.31 205 LEU A C 1
ATOM 1707 O O . LEU A 1 205 ? -23.071 9.366 17.183 1.00 78.31 205 LEU A O 1
ATOM 1711 N N . ASP A 1 206 ? -22.262 9.757 15.129 1.00 67.88 206 ASP A N 1
ATOM 1712 C CA . ASP A 1 206 ? -22.335 11.207 15.272 1.00 67.88 206 ASP A CA 1
ATOM 1713 C C . ASP A 1 206 ? -23.779 11.716 15.469 1.00 67.88 206 ASP A C 1
ATOM 1715 O O . ASP A 1 206 ? -23.949 12.815 16.014 1.00 67.88 206 ASP A O 1
ATOM 1719 N N . LYS A 1 207 ? -24.785 10.903 15.101 1.00 73.44 207 LYS A N 1
ATOM 1720 C CA . LYS A 1 207 ? -26.231 11.177 15.165 1.00 73.44 207 LYS A CA 1
ATOM 1721 C C . LYS A 1 207 ? -26.952 10.501 16.341 1.00 73.44 207 LYS A C 1
ATOM 1723 O O . LYS A 1 207 ? -28.123 10.807 16.554 1.00 73.44 207 LYS A O 1
ATOM 1728 N N . LEU A 1 208 ? -26.302 9.590 17.070 1.00 70.75 208 LEU A N 1
ATOM 1729 C CA . LEU A 1 208 ? -26.916 8.885 18.203 1.00 70.75 208 LEU A CA 1
ATOM 1730 C C . LEU A 1 208 ? -27.216 9.828 19.379 1.00 70.75 208 LEU A C 1
ATOM 1732 O O . LEU A 1 208 ? -26.549 10.856 19.559 1.00 70.75 208 LEU A O 1
ATOM 1736 N N . ASP A 1 209 ? -28.217 9.460 20.190 1.00 67.44 209 ASP A N 1
ATOM 1737 C CA . ASP A 1 209 ? -28.518 10.174 21.431 1.00 67.44 209 ASP A CA 1
ATOM 1738 C C . ASP A 1 209 ? -27.307 10.080 22.365 1.00 67.44 209 ASP A C 1
ATOM 1740 O O . ASP A 1 209 ? -26.874 9.005 22.782 1.00 67.44 209 ASP A O 1
ATOM 1744 N N . LYS A 1 210 ? -26.744 11.244 22.687 1.00 70.44 210 LYS A N 1
ATOM 1745 C CA . LYS A 1 210 ? -25.542 11.358 23.514 1.00 70.44 210 LYS A CA 1
ATOM 1746 C C . LYS A 1 210 ? -25.772 10.838 24.931 1.00 70.44 210 LYS A C 1
ATOM 1748 O O . LYS A 1 210 ? -24.792 10.529 25.599 1.00 70.44 210 LYS A O 1
ATOM 1753 N N . ASN A 1 211 ? -27.028 10.740 25.362 1.00 74.19 211 ASN A N 1
ATOM 1754 C CA . ASN A 1 211 ? -27.395 10.249 26.683 1.00 74.19 211 ASN A CA 1
ATOM 1755 C C . ASN A 1 211 ? -27.237 8.723 26.818 1.00 74.19 211 ASN A C 1
ATOM 1757 O O . ASN A 1 211 ? -27.036 8.247 27.929 1.00 74.19 211 ASN A O 1
ATOM 1761 N N . GLU A 1 212 ? -27.292 7.951 25.721 1.00 80.88 212 GLU A N 1
ATOM 1762 C CA . GLU A 1 212 ? -27.103 6.485 25.768 1.00 80.88 212 GLU A CA 1
ATOM 1763 C C . GLU A 1 212 ? -25.627 6.111 26.011 1.00 80.88 212 GLU A C 1
ATOM 1765 O O . GLU A 1 212 ? -25.337 5.106 26.653 1.00 80.88 212 GLU A O 1
ATOM 1770 N N . TYR A 1 213 ? -24.693 6.957 25.556 1.00 85.12 213 TYR A N 1
ATOM 1771 C CA . TYR A 1 213 ? -23.244 6.711 25.580 1.00 85.12 213 TYR A CA 1
ATOM 1772 C C . TYR A 1 213 ? -22.459 7.911 26.137 1.00 85.12 213 TYR A C 1
ATOM 1774 O O . TYR A 1 213 ? -21.481 8.386 25.544 1.00 85.12 213 TYR A O 1
ATOM 1782 N N . GLU A 1 214 ? -22.938 8.468 27.251 1.00 86.06 214 GLU A N 1
ATOM 1783 C CA . GLU A 1 214 ? -22.452 9.739 27.796 1.00 86.06 214 GLU A CA 1
ATOM 1784 C C . GLU A 1 214 ? -20.955 9.70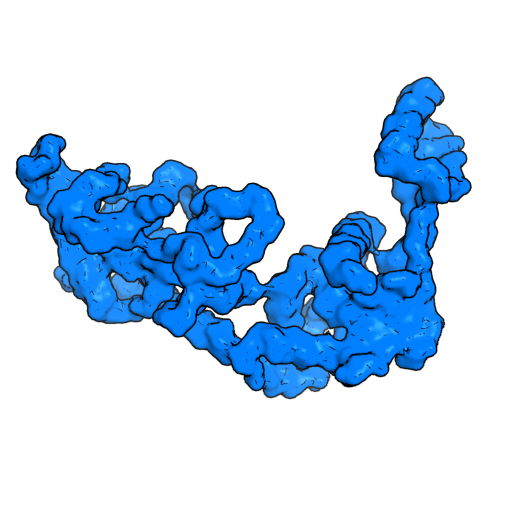2 28.130 1.00 86.06 214 GLU A C 1
ATOM 1786 O O . GLU A 1 214 ? -20.219 10.617 27.742 1.00 86.06 214 GLU A O 1
ATOM 1791 N N . ASN A 1 215 ? -20.474 8.648 28.801 1.00 86.38 215 ASN A N 1
ATOM 1792 C CA . ASN A 1 215 ? -19.079 8.570 29.242 1.00 86.38 215 ASN A CA 1
ATOM 1793 C C . ASN A 1 215 ? -18.135 8.422 28.046 1.00 86.38 215 ASN A C 1
ATOM 1795 O O . ASN A 1 215 ? -17.069 9.044 27.996 1.00 86.38 215 ASN A O 1
ATOM 1799 N N . LEU A 1 216 ? -18.534 7.628 27.056 1.00 84.31 216 LEU A N 1
ATOM 1800 C CA . LEU A 1 216 ? -17.807 7.428 25.816 1.00 84.31 216 LEU A CA 1
ATOM 1801 C C . LEU A 1 216 ? -17.724 8.731 25.031 1.00 84.31 216 LEU A C 1
ATOM 1803 O O . LEU A 1 216 ? -16.632 9.124 24.620 1.00 84.31 216 LEU A O 1
ATOM 1807 N N . PHE A 1 217 ? -18.834 9.453 24.864 1.00 81.50 217 PHE A N 1
ATOM 1808 C CA . PHE A 1 217 ? -18.811 10.754 24.199 1.00 81.50 217 PHE A CA 1
ATOM 1809 C C . PHE A 1 217 ? -18.026 11.792 24.996 1.00 81.50 217 PHE A C 1
ATOM 1811 O O . PHE A 1 217 ? -17.301 12.588 24.397 1.00 81.50 217 PHE A O 1
ATOM 1818 N N . GLN A 1 218 ? -18.105 11.781 26.325 1.00 78.94 218 GLN A N 1
ATOM 1819 C CA . GLN A 1 218 ? -17.285 12.641 27.170 1.00 78.94 218 GLN A CA 1
ATOM 1820 C C . GLN A 1 218 ? -15.797 12.376 26.926 1.00 78.94 218 GLN A C 1
ATOM 1822 O O . GLN A 1 218 ? -15.039 13.323 26.723 1.00 78.94 218 GLN A O 1
ATOM 1827 N N . LEU A 1 219 ? -15.383 11.113 26.872 1.00 77.12 219 LEU A N 1
ATOM 1828 C CA . LEU A 1 219 ? -13.988 10.733 26.672 1.00 77.12 219 LEU A CA 1
ATOM 1829 C C . LEU A 1 219 ? -13.508 10.972 25.229 1.00 77.12 219 LEU A C 1
ATOM 1831 O O . LEU A 1 219 ? -12.389 11.444 25.020 1.00 77.12 219 LEU A O 1
ATOM 1835 N N . LEU A 1 220 ? -14.352 10.690 24.230 1.00 73.69 220 LEU A N 1
ATOM 1836 C CA . LEU A 1 220 ? -14.002 10.778 22.809 1.00 73.69 220 LEU A CA 1
ATOM 1837 C C . LEU A 1 220 ? -14.152 12.192 22.213 1.00 73.69 220 LEU A C 1
ATOM 1839 O O . LEU A 1 220 ? -13.409 12.528 21.283 1.00 73.69 220 LEU A O 1
ATOM 1843 N N . ARG A 1 221 ? -15.084 13.021 22.721 1.00 67.44 221 ARG A N 1
ATOM 1844 C CA . ARG A 1 221 ? -15.383 14.374 22.198 1.00 67.44 221 ARG A CA 1
ATOM 1845 C C . ARG A 1 221 ? -14.869 15.532 23.064 1.00 67.44 221 ARG A C 1
ATOM 1847 O O . ARG A 1 221 ? -14.585 16.583 22.488 1.00 67.44 221 ARG A O 1
ATOM 1854 N N . LYS A 1 222 ? -14.720 15.418 24.398 1.00 56.94 222 LYS A N 1
ATOM 1855 C CA . LYS A 1 222 ? -14.138 16.527 25.192 1.00 56.94 222 LYS A CA 1
ATOM 1856 C C . LYS A 1 222 ? -12.611 16.514 25.106 1.00 56.94 222 LYS A C 1
ATOM 1858 O O . LYS A 1 222 ? -11.933 15.750 25.782 1.00 56.94 222 LYS A O 1
ATOM 1863 N N . GLY A 1 223 ? -12.062 17.437 24.319 1.00 54.69 223 GLY A N 1
ATOM 1864 C CA . GLY A 1 223 ? -10.633 17.755 24.306 1.00 54.69 223 GLY A CA 1
ATOM 1865 C C . GLY A 1 223 ? -10.099 18.058 22.909 1.00 54.69 223 GLY A C 1
ATOM 1866 O O . GLY A 1 223 ? -10.784 17.888 21.907 1.00 54.69 223 GLY A O 1
ATOM 1867 N N . LYS A 1 224 ? -8.832 18.480 22.824 1.00 49.59 224 LYS A N 1
ATOM 1868 C CA . LYS A 1 224 ? -8.151 18.780 21.549 1.00 49.59 224 LYS A CA 1
ATOM 1869 C C . LYS A 1 224 ? -7.900 17.542 20.663 1.00 49.59 224 LYS A C 1
ATOM 1871 O O . LYS A 1 224 ? -7.418 17.708 19.551 1.00 49.59 224 LYS A O 1
ATOM 1876 N N . LEU A 1 225 ? -8.205 16.327 21.136 1.00 57.62 225 LEU A N 1
ATOM 1877 C CA . LEU A 1 225 ? -7.738 15.040 20.590 1.00 57.62 225 LEU A CA 1
ATOM 1878 C C . LEU A 1 225 ? -8.810 14.209 19.853 1.00 57.62 225 LEU A C 1
ATOM 1880 O O . LEU A 1 225 ? -8.603 13.010 19.717 1.00 57.62 225 LEU A O 1
ATOM 1884 N N . ASN A 1 226 ? -9.913 14.823 19.385 1.00 70.94 226 ASN A N 1
ATOM 1885 C CA . ASN A 1 226 ? -11.044 14.213 18.644 1.00 70.94 226 ASN A CA 1
ATOM 1886 C C . ASN A 1 226 ? -10.789 12.765 18.162 1.00 70.94 226 ASN A C 1
ATOM 1888 O O . ASN A 1 226 ? -10.284 12.526 17.058 1.00 70.94 226 ASN A O 1
ATOM 1892 N N . TYR A 1 227 ? -11.117 11.797 19.021 1.00 73.88 227 TYR A N 1
ATOM 1893 C CA . TYR A 1 227 ? -10.714 10.402 18.845 1.00 73.88 227 TYR A CA 1
ATOM 1894 C C . TYR A 1 227 ? -11.484 9.709 17.716 1.00 73.88 227 TYR A C 1
ATOM 1896 O O . TYR A 1 227 ? -10.937 8.816 17.073 1.00 73.88 227 TYR A O 1
ATOM 1904 N N . PHE A 1 228 ? -12.695 10.177 17.398 1.00 75.88 228 PHE A N 1
ATOM 1905 C CA . PHE A 1 228 ? -13.440 9.726 16.221 1.00 75.88 228 PHE A CA 1
ATOM 1906 C C . PHE A 1 228 ? -12.708 10.058 14.925 1.00 75.88 228 PHE A C 1
ATOM 1908 O O . PHE A 1 228 ? -12.613 9.219 14.031 1.00 75.88 228 PHE A O 1
ATOM 1915 N N . ASN A 1 229 ? -12.128 11.256 14.828 1.00 79.19 229 ASN A N 1
ATOM 1916 C CA . ASN A 1 229 ? -11.328 11.610 13.662 1.00 79.19 229 ASN A CA 1
ATOM 1917 C C . ASN A 1 229 ? -10.059 10.746 13.568 1.00 79.19 229 ASN A C 1
ATOM 1919 O O . ASN A 1 229 ? -9.686 10.306 12.486 1.00 79.19 229 ASN A O 1
ATOM 1923 N N . ASN A 1 230 ? -9.434 10.424 14.705 1.00 81.38 230 ASN A N 1
ATOM 1924 C CA . ASN A 1 230 ? -8.290 9.508 14.733 1.00 81.38 230 ASN A CA 1
ATOM 1925 C C . ASN A 1 230 ? -8.663 8.077 14.307 1.00 81.38 230 ASN A C 1
ATOM 1927 O O . ASN A 1 230 ? -7.884 7.440 13.599 1.00 81.38 230 ASN A O 1
ATOM 1931 N N . LEU A 1 231 ? -9.849 7.582 14.678 1.00 85.38 231 LEU A N 1
ATOM 1932 C CA . LEU A 1 231 ? -10.365 6.299 14.189 1.00 85.38 231 LEU A CA 1
ATOM 1933 C C . LEU A 1 231 ? -10.589 6.316 12.676 1.00 85.38 231 LEU A C 1
ATOM 1935 O O . LEU A 1 231 ? -10.140 5.397 11.997 1.00 85.38 231 LEU A O 1
ATOM 1939 N N . ARG A 1 232 ? -11.195 7.381 12.133 1.00 87.75 232 ARG A N 1
ATOM 1940 C CA . ARG A 1 232 ? -11.354 7.550 10.677 1.00 87.75 232 ARG A CA 1
ATOM 1941 C C . ARG A 1 232 ? -10.004 7.519 9.958 1.00 87.75 232 ARG A C 1
ATOM 1943 O O . ARG A 1 232 ? -9.853 6.803 8.974 1.00 87.75 232 ARG A O 1
ATOM 1950 N N . ILE A 1 233 ? -9.001 8.227 10.483 1.00 86.25 233 ILE A N 1
ATOM 1951 C CA . ILE A 1 233 ? -7.632 8.224 9.938 1.00 86.25 233 ILE A CA 1
ATOM 1952 C C . ILE A 1 233 ? -7.028 6.813 9.962 1.00 86.25 233 ILE A C 1
ATOM 1954 O O . ILE A 1 233 ? -6.446 6.386 8.967 1.00 86.25 233 ILE A O 1
ATOM 1958 N N . LEU A 1 234 ? -7.184 6.072 11.064 1.00 86.06 234 LEU A N 1
ATOM 1959 C CA . LEU A 1 234 ? -6.691 4.695 11.181 1.00 86.06 234 LEU A CA 1
ATOM 1960 C C . LEU A 1 234 ? -7.360 3.746 10.182 1.00 86.06 234 LEU A C 1
ATOM 1962 O O . LEU A 1 234 ? -6.668 2.947 9.551 1.00 86.06 234 LEU A O 1
ATOM 1966 N N . ILE A 1 235 ? -8.680 3.845 10.021 1.00 89.44 235 ILE A N 1
ATOM 1967 C CA . ILE A 1 235 ? -9.437 3.008 9.085 1.00 89.44 235 ILE A CA 1
ATOM 1968 C C . ILE A 1 235 ? -9.044 3.331 7.638 1.00 89.44 235 ILE A C 1
ATOM 1970 O O . ILE A 1 235 ? -8.743 2.413 6.877 1.00 89.44 235 ILE A O 1
ATOM 1974 N N . ASN A 1 236 ? -8.943 4.614 7.278 1.00 89.12 236 ASN A N 1
ATOM 1975 C CA . ASN A 1 236 ? -8.498 5.042 5.947 1.00 89.12 236 ASN A CA 1
ATOM 1976 C C . ASN A 1 236 ? -7.061 4.593 5.651 1.00 89.12 236 ASN A C 1
ATOM 1978 O O . ASN A 1 236 ? -6.801 4.012 4.601 1.00 89.12 236 ASN A O 1
ATOM 1982 N N . ALA A 1 237 ? -6.143 4.734 6.612 1.00 84.06 237 ALA A N 1
ATOM 1983 C CA . ALA A 1 237 ? -4.789 4.193 6.482 1.00 84.06 237 ALA A CA 1
ATOM 1984 C C . ALA A 1 237 ? -4.787 2.660 6.323 1.00 84.06 237 ALA A C 1
ATOM 1986 O O . ALA A 1 237 ? -3.906 2.095 5.672 1.00 84.06 237 ALA A O 1
ATOM 1987 N N . GLY A 1 238 ? -5.767 1.980 6.919 1.00 83.12 238 GLY A N 1
ATOM 1988 C CA . GLY A 1 238 ? -6.039 0.563 6.718 1.00 83.12 238 GLY A CA 1
ATOM 1989 C C . GLY A 1 238 ? -6.489 0.225 5.295 1.00 83.12 238 GLY A C 1
ATOM 1990 O O . GLY A 1 238 ? -5.952 -0.724 4.717 1.00 83.12 238 GLY A O 1
ATOM 1991 N N . LEU A 1 239 ? -7.424 1.002 4.740 1.00 85.38 239 LEU A N 1
ATOM 1992 C CA . LEU A 1 239 ? -7.929 0.883 3.366 1.00 85.38 239 LEU A CA 1
ATOM 1993 C C . LEU A 1 239 ? -6.822 1.120 2.327 1.00 85.38 239 LEU A C 1
ATOM 1995 O O . LEU A 1 239 ? -6.681 0.350 1.375 1.00 85.38 239 LEU A O 1
ATOM 1999 N N . ASP A 1 240 ? -5.973 2.124 2.542 1.00 81.19 240 ASP A N 1
ATOM 2000 C CA . ASP A 1 240 ? -4.861 2.441 1.638 1.00 81.19 240 ASP A CA 1
ATOM 2001 C C . ASP A 1 240 ? -3.821 1.319 1.565 1.00 81.19 240 ASP A C 1
ATOM 2003 O O . ASP A 1 240 ? -3.117 1.167 0.566 1.00 81.19 240 ASP A O 1
ATOM 2007 N N . ARG A 1 241 ? -3.732 0.504 2.621 1.00 77.38 241 ARG A N 1
ATOM 2008 C CA . ARG A 1 241 ? -2.715 -0.541 2.775 1.00 77.38 241 ARG A CA 1
ATOM 2009 C C . ARG A 1 241 ? -3.241 -1.954 2.555 1.00 77.38 241 ARG A C 1
ATOM 2011 O O . ARG A 1 241 ? -2.497 -2.898 2.802 1.00 77.38 241 ARG A O 1
ATOM 2018 N N . LEU A 1 242 ? -4.457 -2.117 2.027 1.00 78.69 242 LEU A N 1
ATOM 2019 C CA . LEU A 1 242 ? -5.081 -3.427 1.777 1.00 78.69 242 LEU A CA 1
ATOM 2020 C C . LEU A 1 242 ? -4.192 -4.416 1.005 1.00 78.69 242 LEU A C 1
ATOM 2022 O O . LEU A 1 242 ? -4.177 -5.602 1.317 1.00 78.69 242 LEU A O 1
ATOM 2026 N N . TYR A 1 243 ? -3.407 -3.913 0.050 1.00 74.12 243 TYR A N 1
ATOM 2027 C CA . TYR A 1 243 ? -2.503 -4.704 -0.796 1.00 74.12 243 TYR A CA 1
ATOM 2028 C C . TYR A 1 243 ? -1.103 -4.908 -0.201 1.00 74.12 243 TYR A C 1
ATOM 2030 O O . TYR A 1 243 ? -0.298 -5.673 -0.739 1.00 74.12 243 TYR A O 1
ATOM 2038 N N . VAL A 1 244 ? -0.809 -4.214 0.899 1.00 69.75 244 VAL A N 1
ATOM 2039 C CA . VAL A 1 244 ? 0.441 -4.307 1.666 1.00 69.75 244 VAL A CA 1
ATOM 2040 C C . VAL A 1 244 ? 0.261 -5.205 2.890 1.00 69.75 244 VAL A C 1
ATOM 2042 O O . VAL A 1 244 ? 1.248 -5.723 3.411 1.00 69.75 244 VAL A O 1
ATOM 2045 N N . HIS A 1 245 ? -0.979 -5.410 3.348 1.00 59.62 245 HIS A N 1
ATOM 2046 C CA . HIS A 1 245 ? -1.268 -6.356 4.420 1.00 59.62 245 HIS A CA 1
ATOM 2047 C C . HIS A 1 245 ? -0.882 -7.760 3.963 1.00 59.62 245 HIS A C 1
ATOM 2049 O O . HIS A 1 245 ? -1.449 -8.299 3.011 1.00 59.62 245 HIS A O 1
ATOM 2055 N N . ASN A 1 246 ? 0.095 -8.346 4.647 1.00 52.56 246 ASN A N 1
ATOM 2056 C CA . ASN A 1 246 ? 0.361 -9.768 4.512 1.00 52.56 246 ASN A CA 1
ATOM 2057 C C . ASN A 1 246 ? -0.799 -10.544 5.156 1.00 52.56 246 ASN A C 1
ATOM 2059 O O . ASN A 1 246 ? -1.450 -10.042 6.078 1.00 52.56 246 ASN A O 1
ATOM 2063 N N . GLU A 1 247 ? -1.055 -11.760 4.679 1.00 48.94 247 GLU A N 1
ATOM 2064 C CA . GLU A 1 247 ? -1.847 -12.742 5.422 1.00 48.94 247 GLU A CA 1
ATOM 2065 C C . GLU A 1 247 ? -1.199 -12.919 6.795 1.00 48.94 247 GLU A C 1
ATOM 2067 O O . GLU A 1 247 ? -0.040 -13.319 6.898 1.00 48.94 247 GLU A O 1
ATOM 2072 N N . VAL A 1 248 ? -1.883 -12.498 7.855 1.00 49.62 248 VAL A N 1
ATOM 2073 C CA . VAL A 1 248 ? -1.291 -12.452 9.188 1.00 49.62 248 VAL A CA 1
ATOM 2074 C C . VAL A 1 248 ? -2.331 -12.849 10.213 1.00 49.62 248 VAL A C 1
ATOM 2076 O O . VAL A 1 248 ? -3.345 -12.173 10.365 1.00 49.62 248 VAL A O 1
ATOM 2079 N N . CYS A 1 249 ? -1.976 -13.906 10.943 1.00 39.97 249 CYS A N 1
ATOM 2080 C CA . CYS A 1 249 ? -2.738 -14.605 11.969 1.00 39.97 249 CYS A CA 1
ATOM 2081 C C . CYS A 1 249 ? -3.892 -15.438 11.399 1.00 39.97 249 CYS A C 1
ATOM 2083 O O . CYS A 1 249 ? -4.934 -14.917 11.023 1.00 39.97 249 CYS A O 1
ATOM 2085 N N . SER A 1 250 ? -3.747 -16.761 11.474 1.00 42.00 250 SER A N 1
ATOM 2086 C CA . SER A 1 250 ? -4.752 -17.779 11.124 1.00 42.00 250 SER A CA 1
ATOM 2087 C C . SER A 1 250 ? -6.139 -17.605 11.774 1.00 42.00 250 SER A C 1
ATOM 2089 O O . SER A 1 250 ? -7.076 -18.282 11.370 1.00 42.00 250 SER A O 1
ATOM 2091 N N . ASN A 1 251 ? -6.288 -16.689 12.742 1.00 47.62 251 ASN A N 1
ATOM 2092 C CA . ASN A 1 251 ? -7.505 -16.478 13.531 1.00 47.62 251 ASN A CA 1
ATOM 2093 C C . ASN A 1 251 ? -8.051 -15.034 13.526 1.00 47.62 251 ASN A C 1
ATOM 2095 O O . ASN A 1 251 ? -9.050 -14.778 14.198 1.00 47.62 251 ASN A O 1
ATOM 2099 N N . LYS A 1 252 ? -7.422 -14.071 12.837 1.00 55.97 252 LYS A N 1
ATOM 2100 C CA . LYS A 1 252 ? -7.923 -12.683 12.754 1.00 55.97 252 LYS A CA 1
ATOM 2101 C C . LYS A 1 252 ? -7.868 -12.205 11.307 1.00 55.97 252 LYS A C 1
ATOM 2103 O O . LYS A 1 252 ? -6.850 -12.382 10.651 1.00 55.97 252 LYS A O 1
ATOM 2108 N N . ASP A 1 253 ? -8.946 -11.586 10.814 1.00 62.00 253 ASP A N 1
ATOM 2109 C CA . ASP A 1 253 ? -8.918 -10.906 9.510 1.00 62.00 253 ASP A CA 1
ATOM 2110 C C . ASP A 1 253 ? -7.734 -9.911 9.470 1.00 62.00 253 ASP A C 1
ATOM 2112 O O . ASP A 1 253 ? -7.387 -9.341 10.508 1.00 62.00 253 ASP A O 1
ATOM 2116 N N . LYS A 1 254 ? -7.114 -9.715 8.294 1.00 65.25 254 LYS A N 1
ATOM 2117 C CA . LYS A 1 254 ? -5.792 -9.069 8.124 1.00 65.25 254 LYS A CA 1
ATOM 2118 C C . LYS A 1 254 ? -5.549 -7.834 9.011 1.00 65.25 254 LYS A C 1
ATOM 2120 O O . LYS A 1 254 ? -6.422 -6.990 9.221 1.00 65.25 254 LYS A O 1
ATOM 2125 N N . VAL A 1 255 ? -4.301 -7.698 9.458 1.00 68.31 255 VAL A N 1
ATOM 2126 C CA . VAL A 1 255 ? -3.841 -6.669 10.404 1.00 68.31 255 VAL A CA 1
ATOM 2127 C C . VAL A 1 255 ? -3.221 -5.452 9.704 1.00 68.31 255 VAL A C 1
ATOM 2129 O O . VAL A 1 255 ? -2.456 -5.586 8.752 1.00 68.31 255 VAL A O 1
ATOM 2132 N N . LEU A 1 256 ? -3.481 -4.253 10.226 1.00 75.31 256 LEU A N 1
ATOM 2133 C CA . LEU A 1 256 ? -2.819 -3.010 9.836 1.00 75.31 256 LEU A CA 1
ATOM 2134 C C . LEU A 1 256 ? -1.404 -2.953 10.414 1.00 75.31 256 LEU A C 1
ATOM 2136 O O . LEU A 1 256 ? -1.218 -2.859 11.624 1.00 75.31 256 LEU A O 1
ATOM 2140 N N . SER A 1 257 ? -0.399 -2.910 9.542 1.00 72.50 257 SER A N 1
ATOM 2141 C CA . SER A 1 257 ? 0.987 -2.660 9.944 1.00 72.50 257 SER A CA 1
ATOM 2142 C C . SER A 1 257 ? 1.427 -1.234 9.611 1.00 72.50 257 SER A C 1
ATOM 2144 O O . SER A 1 257 ? 1.544 -0.852 8.442 1.00 72.50 257 SER A O 1
ATOM 2146 N N . ILE A 1 258 ? 1.686 -0.423 10.638 1.00 73.62 258 ILE A N 1
ATOM 2147 C CA . ILE A 1 258 ? 2.107 0.974 10.484 1.00 73.62 258 ILE A CA 1
ATOM 2148 C C . ILE A 1 258 ? 3.002 1.407 11.647 1.00 73.62 258 ILE A C 1
ATOM 2150 O O . ILE A 1 258 ? 2.738 1.109 12.808 1.00 73.62 258 ILE A O 1
ATOM 2154 N N . GLY A 1 259 ? 4.077 2.136 11.341 1.00 73.00 259 GLY A N 1
ATOM 2155 C CA . GLY A 1 259 ? 4.899 2.738 12.385 1.00 73.00 259 GLY A CA 1
ATOM 2156 C C . GLY A 1 259 ? 4.203 3.928 13.038 1.00 73.00 259 GLY A C 1
ATOM 2157 O O . GLY A 1 259 ? 3.603 4.753 12.347 1.00 73.00 259 GLY A O 1
ATOM 2158 N N . ASN A 1 260 ? 4.323 4.061 14.360 1.00 74.44 260 ASN A N 1
ATOM 2159 C CA . ASN A 1 260 ? 3.630 5.119 15.117 1.00 74.44 260 ASN A CA 1
ATOM 2160 C C . ASN A 1 260 ? 4.071 6.521 14.682 1.00 74.44 260 ASN A C 1
ATOM 2162 O O . ASN A 1 260 ? 3.293 7.466 14.754 1.00 74.44 260 ASN A O 1
ATOM 2166 N N . ARG A 1 261 ? 5.303 6.649 14.173 1.00 72.94 261 ARG A N 1
ATOM 2167 C CA . ARG A 1 261 ? 5.787 7.877 13.535 1.00 72.94 261 ARG A CA 1
ATOM 2168 C C . ARG A 1 261 ? 4.980 8.228 12.283 1.00 72.94 261 ARG A C 1
ATOM 2170 O O . ARG A 1 261 ? 4.513 9.351 12.180 1.00 72.94 261 ARG A O 1
ATOM 2177 N N . LYS A 1 262 ? 4.773 7.269 11.378 1.00 74.12 262 LYS A N 1
ATOM 2178 C CA . LYS A 1 262 ? 3.992 7.486 10.152 1.00 74.12 262 LYS A CA 1
ATOM 2179 C C . LYS A 1 262 ? 2.526 7.776 10.474 1.00 74.12 262 LYS A C 1
ATOM 2181 O O . LYS A 1 2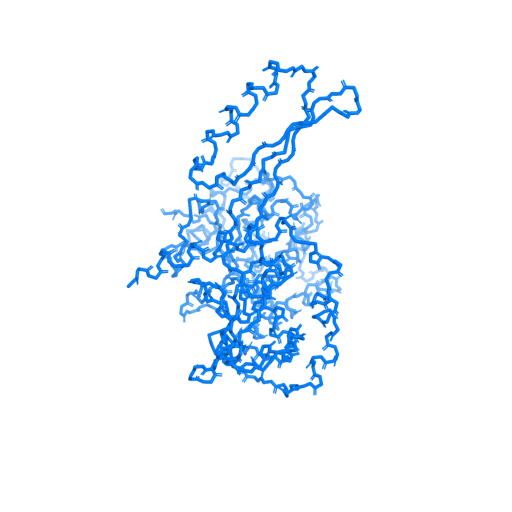62 ? 1.916 8.619 9.834 1.00 74.12 262 LYS A O 1
ATOM 2186 N N . LEU A 1 263 ? 1.984 7.129 11.508 1.00 74.81 263 LEU A N 1
ATOM 2187 C CA . LEU A 1 263 ? 0.653 7.450 12.022 1.00 74.81 263 LEU A CA 1
ATOM 2188 C C . LEU A 1 263 ? 0.577 8.886 12.581 1.00 74.81 263 LEU A C 1
ATOM 2190 O O . LEU A 1 263 ? -0.431 9.557 12.395 1.00 74.81 263 LEU A O 1
ATOM 2194 N N . ALA A 1 264 ? 1.642 9.371 13.228 1.00 74.50 264 ALA A N 1
ATOM 2195 C CA . ALA A 1 264 ? 1.736 10.756 13.688 1.00 74.50 264 ALA A CA 1
ATOM 2196 C C . ALA A 1 264 ? 1.799 11.771 12.547 1.00 74.50 264 ALA A C 1
ATOM 2198 O O . ALA A 1 264 ? 1.259 12.856 12.688 1.00 74.50 264 ALA A O 1
ATOM 2199 N N . GLU A 1 265 ? 2.448 11.427 11.436 1.00 75.12 265 GLU A N 1
ATOM 2200 C CA . GLU A 1 265 ? 2.565 12.305 10.265 1.00 75.12 265 GLU A CA 1
ATOM 2201 C C . GLU A 1 265 ? 1.220 12.497 9.546 1.00 75.12 265 GLU A C 1
ATOM 2203 O O . GLU A 1 265 ? 0.960 13.573 9.019 1.00 75.12 265 GLU A O 1
ATOM 2208 N N . ILE A 1 266 ? 0.350 11.481 9.561 1.00 71.38 266 ILE A N 1
ATOM 2209 C CA . ILE A 1 266 ? -0.995 11.546 8.957 1.00 71.38 266 ILE A CA 1
ATOM 2210 C C . ILE A 1 266 ? -2.092 11.962 9.949 1.00 71.38 266 ILE A C 1
ATOM 2212 O O . ILE A 1 266 ? -3.240 12.157 9.556 1.00 71.38 266 ILE A O 1
ATOM 2216 N N . SER A 1 267 ? -1.761 12.082 11.236 1.00 69.44 267 SER A N 1
ATOM 2217 C CA . SER A 1 267 ? -2.670 12.587 12.263 1.00 69.44 267 SER A CA 1
ATOM 2218 C C . SER A 1 267 ? -2.444 14.090 12.452 1.00 69.44 267 SER A C 1
ATOM 2220 O O . SER A 1 267 ? -1.300 14.532 12.492 1.00 69.44 267 SER A O 1
ATOM 2222 N N . PRO A 1 268 ? -3.492 14.907 12.653 1.00 64.19 268 PRO A N 1
ATOM 2223 C CA . PRO A 1 268 ? -3.343 16.343 12.909 1.00 64.19 268 PRO A CA 1
ATOM 2224 C C . PRO A 1 268 ? -2.667 16.682 14.260 1.00 64.19 268 PRO A C 1
ATOM 2226 O O . PRO A 1 268 ? -2.660 17.839 14.673 1.00 64.19 268 PRO A O 1
ATOM 2229 N N . GLN A 1 269 ? -2.132 15.695 14.988 1.00 66.69 269 GLN A N 1
ATOM 2230 C CA . GLN A 1 269 ? -1.658 15.812 16.369 1.00 66.69 269 GLN A CA 1
ATOM 2231 C C . GLN A 1 269 ? -0.152 15.548 16.504 1.00 66.69 269 GLN A C 1
ATOM 2233 O O . GLN A 1 269 ? 0.452 14.797 15.744 1.00 66.69 269 GLN A O 1
ATOM 2238 N N . LYS A 1 270 ? 0.471 16.122 17.545 1.00 62.09 270 LYS A N 1
ATOM 2239 C CA . LYS A 1 270 ? 1.899 15.909 17.853 1.00 62.09 270 LYS A CA 1
ATOM 2240 C C . LYS A 1 270 ? 2.198 14.436 18.172 1.00 62.09 270 LYS A C 1
ATOM 2242 O O . LYS A 1 270 ? 1.433 13.793 18.889 1.00 62.09 270 LYS A O 1
ATOM 2247 N N . LYS A 1 271 ? 3.380 13.955 17.757 1.00 61.62 271 LYS A N 1
ATOM 2248 C CA . LYS A 1 271 ? 3.879 12.567 17.907 1.00 61.62 271 LYS A CA 1
ATOM 2249 C C . LYS A 1 271 ? 3.708 11.951 19.305 1.00 61.62 271 LYS A C 1
ATOM 2251 O O . LYS A 1 271 ? 3.355 10.780 19.400 1.00 61.62 271 LYS A O 1
ATOM 2256 N N . SER A 1 272 ? 3.921 12.713 20.382 1.00 61.28 272 SER A N 1
ATOM 2257 C CA . SER A 1 272 ? 3.753 12.229 21.767 1.00 61.28 272 SER A CA 1
ATOM 2258 C C . SER A 1 272 ? 2.316 11.795 22.090 1.00 61.28 272 SER A C 1
ATOM 2260 O O . SER A 1 272 ? 2.114 10.905 22.911 1.00 61.28 272 SER A O 1
ATOM 2262 N N . SER A 1 273 ? 1.327 12.361 21.399 1.00 70.81 273 SER A N 1
ATOM 2263 C CA . SER A 1 273 ? -0.101 12.109 21.630 1.00 70.81 273 SER A CA 1
ATOM 2264 C C . SER A 1 273 ? -0.594 10.829 20.948 1.00 70.81 273 SER A C 1
ATOM 2266 O O . SER A 1 273 ? -1.625 10.282 21.323 1.00 70.81 273 SER A O 1
ATOM 2268 N N . VAL A 1 274 ? 0.135 10.313 19.954 1.00 77.44 274 VAL A N 1
ATOM 2269 C CA . VAL A 1 274 ? -0.307 9.167 19.139 1.00 77.44 274 VAL A CA 1
ATOM 2270 C C . VAL A 1 274 ? -0.308 7.869 19.936 1.00 77.44 274 VAL A C 1
ATOM 2272 O O . VAL A 1 274 ? -1.260 7.103 19.848 1.00 77.44 274 VAL A O 1
ATOM 2275 N N . ASN A 1 275 ? 0.708 7.637 20.771 1.00 78.06 275 ASN A N 1
ATOM 2276 C CA . ASN A 1 275 ? 0.727 6.462 21.646 1.00 78.06 275 ASN A CA 1
ATOM 2277 C C . ASN A 1 275 ? -0.422 6.498 22.663 1.00 78.06 275 ASN A C 1
ATOM 2279 O O . ASN A 1 275 ? -1.033 5.466 22.925 1.00 78.06 275 ASN A O 1
ATOM 2283 N N . GLN A 1 276 ? -0.742 7.680 23.195 1.00 76.00 276 GLN A N 1
ATOM 2284 C CA . GLN A 1 276 ? -1.870 7.867 24.111 1.00 76.00 276 GLN A CA 1
ATOM 2285 C C . GLN A 1 276 ? -3.198 7.575 23.406 1.00 76.00 276 GLN A C 1
ATOM 2287 O O . GLN A 1 276 ? -4.004 6.809 23.926 1.00 76.00 276 GLN A O 1
ATOM 2292 N N . ILE A 1 277 ? -3.381 8.097 22.188 1.00 79.12 277 ILE A N 1
ATOM 2293 C CA . ILE A 1 277 ? -4.551 7.810 21.348 1.00 79.12 277 ILE A CA 1
ATOM 2294 C C . ILE A 1 277 ? -4.695 6.315 21.101 1.00 79.12 277 ILE A C 1
ATOM 2296 O O . ILE A 1 277 ? -5.755 5.748 21.341 1.00 79.12 277 ILE A O 1
ATOM 2300 N N . ILE A 1 278 ? -3.622 5.660 20.673 1.00 83.12 278 ILE A N 1
ATOM 2301 C CA . ILE A 1 278 ? -3.634 4.229 20.395 1.00 83.12 278 ILE A CA 1
ATOM 2302 C C . ILE A 1 278 ? -3.976 3.425 21.653 1.00 83.12 278 ILE A C 1
ATOM 2304 O O . ILE A 1 278 ? -4.788 2.507 21.573 1.00 83.12 278 ILE A O 1
ATOM 2308 N N . ASN A 1 279 ? -3.407 3.766 22.812 1.00 84.12 279 ASN A N 1
ATOM 2309 C CA . ASN A 1 279 ? -3.721 3.091 24.072 1.00 84.12 279 ASN A CA 1
ATOM 2310 C C . ASN A 1 279 ? -5.188 3.281 24.459 1.00 84.12 279 ASN A C 1
ATOM 2312 O O . ASN A 1 279 ? -5.845 2.305 24.803 1.00 84.12 279 ASN A O 1
ATOM 2316 N N . ALA A 1 280 ? -5.707 4.504 24.354 1.00 81.62 280 ALA A N 1
ATOM 2317 C CA . ALA A 1 280 ? -7.097 4.813 24.661 1.00 81.62 280 ALA A CA 1
ATOM 2318 C C . ALA A 1 280 ? -8.058 4.036 23.753 1.00 81.62 280 ALA A C 1
ATOM 2320 O O . ALA A 1 280 ? -8.935 3.330 24.244 1.00 81.62 280 ALA A O 1
ATOM 2321 N N . LEU A 1 281 ? -7.840 4.078 22.436 1.00 87.25 281 LEU A N 1
ATOM 2322 C CA . LEU A 1 281 ? -8.626 3.304 21.473 1.00 87.25 281 LEU A CA 1
ATOM 2323 C C . LEU A 1 281 ? -8.518 1.795 21.732 1.00 87.25 281 LEU A C 1
ATOM 2325 O O . LEU A 1 281 ? -9.507 1.080 21.580 1.00 87.25 281 LEU A O 1
ATOM 2329 N N . SER A 1 282 ? -7.347 1.328 22.181 1.00 89.31 282 SER A N 1
ATOM 2330 C CA . SER A 1 282 ? -7.140 -0.080 22.525 1.00 89.31 282 SER A CA 1
ATOM 2331 C C . SER A 1 282 ? -7.911 -0.508 23.770 1.00 89.31 282 SER A C 1
ATOM 2333 O O . SER A 1 282 ? -8.500 -1.585 23.795 1.00 89.31 282 SER A O 1
ATOM 2335 N N . VAL A 1 283 ? -7.951 0.337 24.802 1.00 88.88 283 VAL A N 1
ATOM 2336 C CA . VAL A 1 283 ? -8.750 0.074 26.007 1.00 88.88 283 VAL A CA 1
ATOM 2337 C C . VAL A 1 283 ? -10.221 0.039 25.667 1.00 88.88 283 VAL A C 1
ATOM 2339 O O . VAL A 1 283 ? -10.910 -0.885 26.076 1.00 88.88 283 VAL A O 1
ATOM 2342 N N . LEU A 1 284 ? -10.707 1.012 24.900 1.00 88.75 284 LEU A N 1
ATOM 2343 C CA . LEU A 1 284 ? -12.116 1.083 24.520 1.00 88.75 284 LEU A CA 1
ATOM 2344 C C . LEU A 1 284 ? -12.531 -0.065 23.589 1.00 88.75 284 LEU A C 1
ATOM 2346 O O . LEU A 1 284 ? -13.713 -0.352 23.479 1.00 88.75 284 LEU A O 1
ATOM 2350 N N . GLY A 1 285 ? -11.569 -0.756 22.971 1.00 89.31 285 GLY A N 1
ATOM 2351 C CA . GLY A 1 285 ? -11.813 -1.921 22.125 1.00 89.31 285 GLY A CA 1
ATOM 2352 C C . GLY A 1 285 ? -11.981 -1.600 20.641 1.00 89.31 285 GLY A C 1
ATOM 2353 O O . GLY A 1 285 ? -12.203 -2.516 19.866 1.00 89.31 285 GLY A O 1
ATOM 2354 N N . PHE A 1 286 ? -11.818 -0.344 20.214 1.00 89.94 286 PHE A N 1
ATOM 2355 C CA . PHE A 1 286 ? -11.855 0.032 18.790 1.00 89.94 286 PHE A CA 1
ATOM 2356 C C . PHE A 1 286 ? -10.582 -0.353 18.022 1.00 89.94 286 PHE A C 1
ATOM 2358 O O . PHE A 1 286 ? -10.516 -0.210 16.801 1.00 89.94 286 PHE A O 1
ATOM 2365 N N . LEU A 1 287 ? -9.547 -0.794 18.734 1.00 90.19 287 LEU A N 1
ATOM 2366 C CA . LEU A 1 287 ? -8.266 -1.201 18.178 1.00 90.19 287 LEU A CA 1
ATOM 2367 C C . LEU A 1 287 ? -7.676 -2.314 19.043 1.00 90.19 287 LEU A C 1
ATOM 2369 O O . LEU A 1 287 ? -7.788 -2.286 20.262 1.00 90.19 287 LEU A O 1
ATOM 2373 N N . GLU A 1 288 ? -6.990 -3.273 18.448 1.00 88.56 288 GLU A N 1
ATOM 2374 C CA . GLU A 1 288 ? -6.207 -4.256 19.190 1.00 88.56 288 GLU A CA 1
ATOM 2375 C C . GLU A 1 288 ? -4.759 -4.203 18.736 1.00 88.56 288 GLU A C 1
ATOM 2377 O O . GLU A 1 288 ? -4.477 -4.144 17.541 1.00 88.56 288 GLU A O 1
ATOM 2382 N N . LYS A 1 289 ? -3.819 -4.253 19.678 1.00 86.69 289 LYS A N 1
ATOM 2383 C CA . LYS A 1 289 ? -2.400 -4.381 19.349 1.00 86.69 289 LYS A CA 1
ATOM 2384 C C . LYS A 1 289 ? -2.027 -5.848 19.227 1.00 86.69 289 LYS A C 1
ATOM 2386 O O . LYS A 1 289 ? -2.377 -6.652 20.089 1.00 86.69 289 LYS A O 1
ATOM 2391 N N . ILE A 1 290 ? -1.268 -6.180 18.192 1.00 82.19 290 ILE A N 1
ATOM 2392 C CA . ILE A 1 290 ? -0.802 -7.540 17.921 1.00 82.19 290 ILE A CA 1
ATOM 2393 C C . ILE A 1 290 ? 0.714 -7.593 18.126 1.00 82.19 290 ILE A C 1
ATOM 2395 O O . ILE A 1 290 ? 1.438 -6.698 17.676 1.00 82.19 290 ILE A O 1
ATOM 2399 N N . LYS A 1 291 ? 1.220 -8.624 18.819 1.00 77.00 291 LYS A N 1
ATOM 2400 C CA . LYS A 1 291 ? 2.670 -8.797 18.982 1.00 77.00 291 LYS A CA 1
ATOM 2401 C C . LYS A 1 291 ? 3.278 -9.246 17.662 1.00 77.00 291 LYS A C 1
ATOM 2403 O O . LYS A 1 291 ? 2.744 -10.133 17.010 1.00 77.00 291 LYS A O 1
ATOM 2408 N N . LYS A 1 292 ? 4.459 -8.721 17.324 1.00 73.19 292 LYS A N 1
ATOM 2409 C CA . LYS A 1 292 ? 5.195 -9.108 16.106 1.00 73.19 292 LYS A CA 1
ATOM 2410 C C . LYS A 1 292 ? 5.399 -10.624 15.987 1.00 73.19 292 LYS A C 1
ATOM 2412 O O . LYS A 1 292 ? 5.269 -11.161 14.898 1.00 73.19 292 LYS A O 1
ATOM 2417 N N . LYS A 1 293 ? 5.674 -11.315 17.098 1.00 69.88 293 LYS A N 1
ATOM 2418 C CA . LYS A 1 293 ? 5.877 -12.776 17.123 1.00 69.88 293 LYS A CA 1
ATOM 2419 C C . LYS A 1 293 ? 4.622 -13.595 16.816 1.00 69.88 293 LYS A C 1
ATOM 2421 O O . LYS A 1 293 ? 4.745 -14.744 16.422 1.00 69.88 293 LYS A O 1
ATOM 2426 N N . ASP A 1 294 ? 3.445 -13.003 17.000 1.00 69.19 294 ASP A N 1
ATOM 2427 C CA . ASP A 1 294 ? 2.169 -13.652 16.698 1.00 69.19 294 ASP A CA 1
ATOM 2428 C C . ASP A 1 294 ? 1.814 -13.477 15.209 1.00 69.19 294 ASP A C 1
ATOM 2430 O O . ASP A 1 294 ? 0.742 -13.886 14.771 1.00 69.19 294 ASP A O 1
ATOM 2434 N N . THR A 1 295 ? 2.707 -12.853 14.428 1.00 63.31 295 THR A N 1
ATOM 2435 C CA . THR A 1 295 ? 2.524 -12.556 13.009 1.00 63.31 295 THR A CA 1
ATOM 2436 C C . THR A 1 295 ? 3.602 -13.209 12.157 1.00 63.31 295 THR A C 1
ATOM 2438 O O . THR A 1 295 ? 4.784 -13.116 12.480 1.00 63.31 295 THR A O 1
ATOM 2441 N N . ASP A 1 296 ? 3.219 -13.764 11.006 1.00 57.94 296 ASP A N 1
ATOM 2442 C CA . ASP A 1 296 ? 4.154 -14.343 10.026 1.00 57.94 296 ASP A CA 1
ATOM 2443 C C . ASP A 1 296 ? 4.852 -13.281 9.158 1.00 57.94 296 ASP A C 1
ATOM 2445 O O . ASP A 1 296 ? 5.372 -13.561 8.073 1.00 57.94 296 ASP A O 1
ATOM 2449 N N . ILE A 1 297 ? 4.883 -12.019 9.605 1.00 58.00 297 ILE A N 1
ATOM 2450 C CA . ILE A 1 297 ? 5.464 -10.952 8.800 1.00 58.00 297 ILE A CA 1
ATOM 2451 C C . ILE A 1 297 ? 6.989 -11.018 8.855 1.00 58.00 297 ILE A C 1
ATOM 2453 O O . ILE A 1 297 ? 7.635 -10.467 9.750 1.00 58.00 297 ILE A O 1
ATOM 2457 N N . SER A 1 298 ? 7.590 -11.618 7.827 1.00 52.22 298 SER A N 1
ATOM 2458 C CA . SER A 1 298 ? 9.031 -11.531 7.604 1.00 52.22 298 SER A CA 1
ATOM 2459 C C . SER A 1 298 ? 9.390 -10.146 7.051 1.00 52.22 298 SER A C 1
ATOM 2461 O O . SER A 1 298 ? 9.494 -9.932 5.840 1.00 52.22 298 SER A O 1
ATOM 2463 N N . TYR A 1 299 ? 9.571 -9.168 7.927 1.00 52.44 299 TYR A N 1
ATOM 2464 C CA . TYR A 1 299 ? 10.117 -7.881 7.526 1.00 52.44 299 TYR A CA 1
ATOM 2465 C C . TYR A 1 299 ? 11.633 -7.999 7.311 1.00 52.44 299 TYR A C 1
ATOM 2467 O O . TYR A 1 299 ? 12.398 -8.182 8.253 1.00 52.44 299 TYR A O 1
ATOM 2475 N N . LYS A 1 300 ? 12.077 -7.934 6.050 1.00 42.75 300 LYS A N 1
ATOM 2476 C CA . LYS A 1 300 ? 13.484 -8.162 5.664 1.00 42.75 300 LYS A CA 1
ATOM 2477 C C . LYS A 1 300 ? 14.383 -6.913 5.722 1.00 42.75 300 LYS A C 1
ATOM 2479 O O . LYS A 1 300 ? 15.571 -7.042 5.441 1.00 42.75 300 LYS A O 1
ATOM 2484 N N . SER A 1 301 ? 13.876 -5.728 6.079 1.00 42.09 301 SER A N 1
ATOM 2485 C CA . SER A 1 301 ? 14.667 -4.483 6.120 1.00 42.09 301 SER A CA 1
ATOM 2486 C C . SER A 1 301 ? 14.953 -3.990 7.550 1.00 42.09 301 SER A C 1
ATOM 2488 O O . SER A 1 301 ? 14.172 -4.193 8.477 1.00 42.09 301 SER A O 1
ATOM 2490 N N . LYS A 1 302 ? 16.100 -3.319 7.741 1.00 39.97 302 LYS A N 1
ATOM 2491 C CA . LYS A 1 302 ? 16.542 -2.742 9.031 1.00 39.97 302 LYS A CA 1
ATOM 2492 C C . LYS A 1 302 ? 15.643 -1.601 9.549 1.00 39.97 302 LYS A C 1
ATOM 2494 O O . LYS A 1 302 ? 15.738 -1.259 10.723 1.00 39.97 302 LYS A O 1
ATOM 2499 N N . GLU A 1 303 ? 14.749 -1.056 8.723 1.00 44.34 303 GLU A N 1
ATOM 2500 C CA . GLU A 1 303 ? 13.828 0.050 9.060 1.00 44.34 303 GLU A CA 1
ATOM 2501 C C . GLU A 1 303 ? 12.637 -0.363 9.952 1.00 44.34 303 GLU A C 1
ATOM 2503 O O . GLU A 1 303 ? 11.762 0.439 10.266 1.00 44.34 303 GLU A O 1
ATOM 2508 N N . VAL A 1 304 ? 12.586 -1.624 10.385 1.00 52.16 304 VAL A N 1
ATOM 2509 C CA . VAL A 1 304 ? 11.356 -2.264 10.882 1.00 52.16 304 VAL A CA 1
ATOM 2510 C C . VAL A 1 304 ? 11.300 -2.365 12.416 1.00 52.16 304 VAL A C 1
ATOM 2512 O O . VAL A 1 304 ? 10.377 -2.931 13.012 1.00 52.16 304 VAL A O 1
ATOM 2515 N N . LYS A 1 305 ? 12.257 -1.753 13.118 1.00 55.47 305 LYS A N 1
ATOM 2516 C CA . LYS A 1 305 ? 12.168 -1.667 14.584 1.00 55.47 305 LYS A CA 1
ATOM 2517 C C . LYS A 1 305 ? 10.919 -0.888 15.034 1.00 55.47 305 LYS A C 1
ATOM 2519 O O . LYS A 1 305 ? 10.277 -1.314 15.990 1.00 55.47 305 LYS A O 1
ATOM 2524 N N . ASP A 1 306 ? 10.469 0.091 14.248 1.00 63.47 306 ASP A N 1
ATOM 2525 C CA . ASP A 1 306 ? 9.393 1.023 14.625 1.00 63.47 306 ASP A CA 1
ATOM 2526 C C . ASP A 1 306 ? 7.990 0.674 14.090 1.00 63.47 306 ASP A C 1
ATOM 2528 O O . ASP A 1 306 ? 7.071 1.487 14.213 1.00 63.47 306 ASP A O 1
ATOM 2532 N N . ILE A 1 307 ? 7.789 -0.498 13.474 1.00 72.75 307 ILE A N 1
ATOM 2533 C CA . ILE A 1 307 ? 6.466 -0.901 12.964 1.00 72.75 307 ILE A CA 1
ATOM 2534 C C . ILE A 1 307 ? 5.630 -1.512 14.089 1.00 72.75 307 ILE A C 1
ATOM 2536 O O . ILE A 1 307 ? 6.041 -2.497 14.702 1.00 72.75 307 ILE A O 1
ATOM 2540 N N . SER A 1 308 ? 4.436 -0.963 14.306 1.00 78.88 308 SER A N 1
ATOM 2541 C CA . SER A 1 308 ? 3.408 -1.540 15.172 1.00 78.88 308 SER A CA 1
ATOM 2542 C C . SER A 1 308 ? 2.360 -2.261 14.328 1.00 78.88 308 SER A C 1
ATOM 2544 O O . SER A 1 308 ? 2.113 -1.886 13.178 1.00 78.88 308 SER A O 1
ATOM 2546 N N . ILE A 1 309 ? 1.742 -3.292 14.903 1.00 80.56 309 ILE A N 1
ATOM 2547 C CA . ILE A 1 309 ? 0.731 -4.108 14.231 1.00 80.56 309 ILE A CA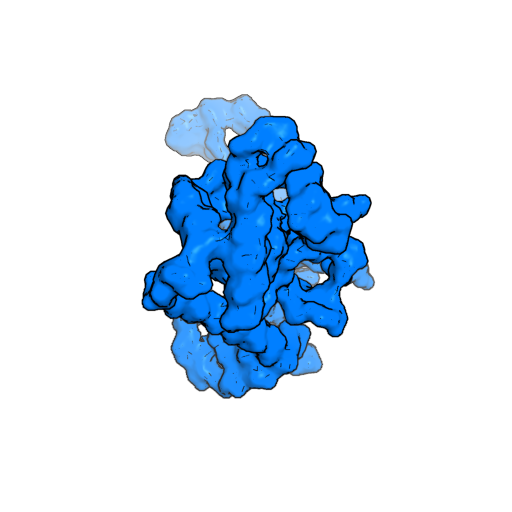 1
ATOM 2548 C C . ILE A 1 309 ? -0.582 -3.990 14.994 1.00 80.56 309 ILE A C 1
ATOM 2550 O O . ILE A 1 309 ? -0.623 -4.174 16.213 1.00 80.56 309 ILE A O 1
ATOM 2554 N N . TYR A 1 310 ? -1.646 -3.688 14.262 1.00 83.94 310 TYR A N 1
ATOM 2555 C CA . TYR A 1 310 ? -2.961 -3.414 14.807 1.00 83.94 310 TYR A CA 1
ATOM 2556 C C . TYR A 1 310 ? -4.039 -4.228 14.106 1.00 83.94 310 TYR A C 1
ATOM 2558 O O . TYR A 1 310 ? -4.021 -4.380 12.890 1.00 83.94 310 TYR A O 1
ATOM 2566 N N . TYR A 1 311 ? -5.025 -4.690 14.858 1.00 86.44 311 TYR A N 1
ATOM 2567 C CA . TYR A 1 311 ? -6.269 -5.223 14.327 1.00 86.44 311 TYR A CA 1
ATOM 2568 C C . TYR A 1 311 ? -7.398 -4.231 14.613 1.00 86.44 311 TYR A C 1
ATOM 2570 O O . TYR A 1 311 ? -7.533 -3.747 15.735 1.00 86.44 311 TYR A O 1
ATOM 2578 N N . ILE A 1 312 ? -8.187 -3.908 13.588 1.00 88.75 312 ILE A N 1
ATOM 2579 C CA . ILE A 1 312 ? -9.393 -3.088 13.728 1.00 88.75 312 ILE A CA 1
ATOM 2580 C C . ILE A 1 312 ? -10.595 -4.051 13.699 1.00 88.75 312 ILE A C 1
ATOM 2582 O O . ILE A 1 312 ? -10.831 -4.680 12.653 1.00 88.75 312 ILE A O 1
ATOM 2586 N N . PRO A 1 313 ? -11.321 -4.217 14.823 1.00 89.81 313 PRO A N 1
ATOM 2587 C CA . PRO A 1 313 ? -12.521 -5.044 14.874 1.00 89.81 313 PRO A CA 1
ATOM 2588 C C . PRO A 1 313 ? -13.665 -4.420 14.075 1.00 89.81 313 PRO A C 1
ATOM 2590 O O . PRO A 1 313 ? -13.629 -3.245 13.716 1.00 89.81 313 PRO A O 1
ATOM 2593 N N . GLU A 1 314 ? -14.686 -5.221 13.793 1.00 91.25 314 GLU A N 1
ATOM 2594 C CA . GLU A 1 314 ? -15.949 -4.720 13.259 1.00 91.25 314 GLU A CA 1
ATOM 2595 C C . GLU A 1 314 ? -16.688 -3.926 14.341 1.00 91.25 314 GLU A C 1
ATOM 2597 O O . GLU A 1 314 ? -16.786 -4.359 15.494 1.00 91.25 314 GLU A O 1
ATOM 2602 N N . PHE A 1 315 ? -17.156 -2.735 13.986 1.00 91.44 315 PHE A N 1
ATOM 2603 C CA . PHE A 1 315 ? -17.849 -1.847 14.902 1.00 91.44 315 PHE A CA 1
ATOM 2604 C C . PHE A 1 315 ? -19.335 -2.180 14.897 1.00 91.44 315 PHE A C 1
ATOM 2606 O O . PHE A 1 315 ? -19.978 -2.240 13.854 1.00 91.44 315 PHE A O 1
ATOM 2613 N N . ASN A 1 316 ? -19.877 -2.414 16.086 1.00 90.75 316 ASN A N 1
ATOM 2614 C CA . ASN A 1 316 ? -21.273 -2.761 16.290 1.00 90.75 316 ASN A CA 1
ATOM 2615 C C . ASN A 1 316 ? -21.739 -2.277 17.671 1.00 90.75 316 ASN A C 1
ATOM 2617 O O . ASN A 1 316 ? -20.944 -1.777 18.472 1.00 90.75 316 ASN A O 1
ATOM 2621 N N . LYS A 1 317 ? -23.037 -2.436 17.960 1.00 89.00 317 LYS A N 1
ATOM 2622 C CA . LYS A 1 317 ? -23.624 -1.999 19.236 1.00 89.00 317 LYS A CA 1
ATOM 2623 C C . LYS A 1 317 ? -22.960 -2.661 20.450 1.00 89.00 317 LYS A C 1
ATOM 2625 O O . LYS A 1 317 ? -22.643 -1.979 21.412 1.00 89.00 317 LYS A O 1
ATOM 2630 N N . TYR A 1 318 ? -22.649 -3.955 20.367 1.00 92.25 318 TYR A N 1
ATOM 2631 C CA . TYR A 1 318 ? -21.967 -4.673 21.449 1.00 92.25 318 TYR A CA 1
ATOM 2632 C C . TYR A 1 318 ? -20.600 -4.057 21.793 1.00 92.25 318 TYR A C 1
ATOM 2634 O O . TYR A 1 318 ? -20.258 -3.901 22.965 1.00 92.25 318 TYR A O 1
ATOM 2642 N N . LEU A 1 319 ? -19.830 -3.653 20.779 1.00 91.50 319 LEU A N 1
ATOM 2643 C CA . LEU A 1 319 ? -18.565 -2.951 20.982 1.00 91.50 319 LEU A CA 1
ATOM 2644 C C . LEU A 1 319 ? -18.776 -1.585 21.651 1.00 91.50 319 LEU A C 1
ATOM 2646 O O . LEU A 1 319 ? -17.983 -1.225 22.518 1.00 91.50 319 LEU A O 1
ATOM 2650 N N . LEU A 1 320 ? -19.835 -0.847 21.297 1.00 89.62 320 LEU A N 1
ATOM 2651 C CA . LEU A 1 320 ? -20.173 0.422 21.954 1.00 89.62 320 LEU A CA 1
ATOM 2652 C C . LEU A 1 320 ? -20.538 0.250 23.419 1.00 89.62 320 LEU A C 1
ATOM 2654 O O . LEU A 1 320 ? -20.043 1.008 24.247 1.00 89.62 320 LEU A O 1
ATOM 2658 N N . ASP A 1 321 ? -21.350 -0.753 23.741 1.00 91.00 321 ASP A N 1
ATOM 2659 C CA . ASP A 1 321 ? -21.775 -1.014 25.115 1.00 91.00 321 ASP A CA 1
ATOM 2660 C C . ASP A 1 321 ? -20.555 -1.334 26.001 1.00 91.00 321 ASP A C 1
ATOM 2662 O O . ASP A 1 321 ? -20.408 -0.798 27.103 1.00 91.00 321 ASP A O 1
ATOM 2666 N N . ILE A 1 322 ? -19.604 -2.120 25.478 1.00 92.25 322 ILE A N 1
ATOM 2667 C CA . ILE A 1 322 ? -18.311 -2.360 26.137 1.00 92.25 322 ILE A CA 1
ATOM 2668 C C . ILE A 1 322 ? -17.493 -1.069 26.244 1.00 92.25 322 ILE A C 1
ATOM 2670 O O . ILE A 1 322 ? -16.898 -0.798 27.291 1.00 92.25 322 ILE A O 1
ATOM 2674 N N . ALA A 1 323 ? -17.408 -0.288 25.167 1.00 90.81 323 ALA A N 1
ATOM 2675 C CA . ALA A 1 323 ? -16.615 0.934 25.135 1.00 90.81 323 ALA A CA 1
ATOM 2676 C C . ALA A 1 323 ? -17.134 1.971 26.142 1.00 90.81 323 ALA A C 1
ATOM 2678 O O . ALA A 1 323 ? -16.328 2.591 26.832 1.00 90.81 323 ALA A O 1
ATOM 2679 N N . GLU A 1 324 ? -18.450 2.115 26.278 1.00 90.50 324 GLU A N 1
ATOM 2680 C CA . GLU A 1 324 ? -19.113 2.957 27.277 1.00 90.50 324 GLU A CA 1
ATOM 2681 C C . GLU A 1 324 ? -18.818 2.486 28.695 1.00 90.50 324 GLU A C 1
ATOM 2683 O O . GLU A 1 324 ? -18.409 3.280 29.545 1.00 90.50 324 GLU A O 1
ATOM 2688 N N . GLU A 1 325 ? -18.930 1.181 28.951 1.00 91.44 325 GLU A N 1
ATOM 2689 C CA . GLU A 1 325 ? -18.598 0.632 30.260 1.00 91.44 325 GLU A CA 1
ATOM 2690 C C . GLU A 1 325 ? -17.136 0.920 30.633 1.00 91.44 325 GLU A C 1
ATOM 2692 O O . GLU A 1 325 ? -16.832 1.326 31.761 1.00 91.44 325 GLU A O 1
ATOM 2697 N N . ARG A 1 326 ? -16.215 0.754 29.679 1.00 90.25 326 ARG A N 1
ATOM 2698 C CA . ARG A 1 326 ? -14.790 1.030 29.884 1.00 90.25 326 ARG A CA 1
ATOM 2699 C C . ARG A 1 326 ? -14.501 2.526 29.995 1.00 90.25 326 ARG A C 1
ATOM 2701 O O . ARG A 1 326 ? -13.667 2.908 30.815 1.00 90.25 326 ARG A O 1
ATOM 2708 N N . ALA A 1 327 ? -15.199 3.376 29.247 1.00 88.12 327 ALA A N 1
ATOM 2709 C CA . ALA A 1 327 ? -15.097 4.827 29.367 1.00 88.12 327 ALA A CA 1
ATOM 2710 C C . ALA A 1 327 ? -15.552 5.300 30.754 1.00 88.12 327 ALA A C 1
ATOM 2712 O O . ALA A 1 327 ? -14.843 6.066 31.404 1.00 88.12 327 ALA A O 1
ATOM 2713 N N . ARG A 1 328 ? -16.665 4.761 31.263 1.00 88.31 328 ARG A N 1
ATOM 2714 C CA . ARG A 1 328 ? -17.150 5.014 32.626 1.00 88.31 328 ARG A CA 1
ATOM 2715 C C . ARG A 1 328 ? -16.115 4.627 33.685 1.00 88.31 328 ARG A C 1
ATOM 2717 O O . ARG A 1 328 ? -15.874 5.397 34.609 1.00 88.31 328 ARG A O 1
ATOM 2724 N N . ARG A 1 329 ? -15.451 3.471 33.543 1.00 86.88 329 ARG A N 1
ATOM 2725 C CA . ARG A 1 329 ? -14.362 3.044 34.453 1.00 86.88 329 ARG A CA 1
ATOM 2726 C C . ARG A 1 329 ? -13.115 3.931 34.355 1.00 86.88 329 ARG A C 1
ATOM 2728 O O . ARG A 1 329 ? -12.442 4.160 35.359 1.00 86.88 329 ARG A O 1
ATOM 2735 N N . LEU A 1 330 ? -12.789 4.433 33.163 1.00 81.69 330 LEU A N 1
ATOM 2736 C CA . LEU A 1 330 ? -11.706 5.407 32.980 1.00 81.69 330 LEU A CA 1
ATOM 2737 C C . LEU A 1 330 ? -12.014 6.718 33.704 1.00 81.69 330 LEU A C 1
ATOM 2739 O O . LEU A 1 330 ? -11.157 7.229 34.419 1.00 81.69 330 LEU A O 1
ATOM 2743 N N . LEU A 1 331 ? -13.234 7.228 33.540 1.00 79.44 331 LEU A N 1
ATOM 2744 C CA . LEU A 1 331 ? -13.665 8.506 34.104 1.00 79.44 331 LEU A CA 1
ATOM 2745 C C . LEU A 1 331 ? -14.010 8.438 35.599 1.00 79.44 331 LEU A C 1
ATOM 2747 O O . LEU A 1 331 ? -14.090 9.482 36.243 1.00 79.44 331 LEU A O 1
ATOM 2751 N N . SER A 1 332 ? -14.196 7.245 36.172 1.00 77.25 332 SER A N 1
ATOM 2752 C CA . SER A 1 332 ? -14.474 7.104 37.601 1.00 77.25 332 SER A CA 1
ATOM 2753 C C . SER A 1 332 ? -13.260 7.495 38.451 1.00 77.25 332 SER A C 1
ATOM 2755 O O . SER A 1 332 ? -12.123 7.117 38.154 1.00 77.25 332 SER A O 1
ATOM 2757 N N . ILE A 1 333 ? -13.507 8.214 39.547 1.00 66.62 333 ILE A N 1
ATOM 2758 C CA . ILE A 1 333 ? -12.487 8.527 40.556 1.00 66.62 333 ILE A CA 1
ATOM 2759 C C . ILE A 1 333 ? -12.045 7.219 41.216 1.00 66.62 333 ILE A C 1
ATOM 2761 O O . ILE A 1 333 ? -12.886 6.409 41.613 1.00 66.62 333 ILE A O 1
ATOM 2765 N N . ASP A 1 334 ? -10.736 7.001 41.314 1.00 60.81 334 ASP A N 1
ATOM 2766 C CA . ASP A 1 334 ? -10.167 5.816 41.948 1.00 60.81 334 ASP A CA 1
ATOM 2767 C C . ASP A 1 334 ? -9.236 6.242 43.085 1.00 60.81 334 ASP A C 1
ATOM 2769 O O . ASP A 1 334 ? -8.156 6.773 42.844 1.00 60.81 334 ASP A O 1
ATOM 2773 N N . LYS A 1 335 ? -9.663 6.004 44.331 1.00 55.41 335 LYS A N 1
ATOM 2774 C CA . LYS A 1 335 ? -8.955 6.424 45.557 1.00 55.41 335 LYS A CA 1
ATOM 2775 C C . LYS A 1 335 ? -7.602 5.721 45.757 1.00 55.41 335 LYS A C 1
ATOM 2777 O O . LYS A 1 335 ? -6.886 6.027 46.703 1.00 55.41 335 LYS A O 1
ATOM 2782 N N . SER A 1 336 ? -7.289 4.731 44.917 1.00 55.47 336 SER A N 1
ATOM 2783 C CA . SER A 1 336 ? -6.032 3.967 44.939 1.00 55.47 336 SER A CA 1
ATOM 2784 C C . SER A 1 336 ? -4.908 4.608 44.106 1.00 55.47 336 SER A C 1
ATOM 2786 O O . SER A 1 336 ? -3.759 4.162 44.156 1.00 55.47 336 SER A O 1
ATOM 2788 N N . ILE A 1 337 ? -5.225 5.656 43.344 1.00 59.25 337 ILE A N 1
ATOM 2789 C CA . ILE A 1 337 ? -4.285 6.469 42.572 1.00 59.25 337 ILE A CA 1
ATOM 2790 C C . ILE A 1 337 ? -4.031 7.736 43.400 1.00 59.25 337 ILE A C 1
ATOM 2792 O O . ILE A 1 337 ? -4.983 8.335 43.887 1.00 59.25 337 ILE A O 1
ATOM 2796 N N . ASP A 1 338 ? -2.766 8.115 43.619 1.00 49.75 338 ASP A N 1
ATOM 2797 C CA . ASP A 1 338 ? -2.433 9.315 44.403 1.00 49.75 338 ASP A CA 1
ATOM 2798 C C . ASP A 1 338 ? -3.120 10.553 43.801 1.00 49.75 338 ASP A C 1
ATOM 2800 O O . ASP A 1 338 ? -2.800 10.964 42.684 1.00 49.75 338 ASP A O 1
ATOM 2804 N N . GLY A 1 339 ? -4.055 11.131 44.563 1.00 51.81 339 GLY A N 1
ATOM 2805 C CA . GLY A 1 339 ? -4.910 12.251 44.163 1.00 51.81 339 GLY A CA 1
ATOM 2806 C C . GLY A 1 339 ? -6.303 11.802 43.707 1.00 51.81 339 GLY A C 1
ATOM 2807 O O . GLY A 1 339 ? -6.434 10.969 42.816 1.00 51.81 339 GLY A O 1
ATOM 2808 N N . ASP A 1 340 ? -7.355 12.389 44.292 1.00 48.81 340 ASP A N 1
ATOM 2809 C CA . ASP A 1 340 ? -8.769 12.226 43.898 1.00 48.81 340 ASP A CA 1
ATOM 2810 C C . ASP A 1 340 ? -9.054 12.849 42.507 1.00 48.81 340 ASP A C 1
ATOM 2812 O O . ASP A 1 340 ? -9.922 13.710 42.348 1.00 48.81 340 ASP A O 1
ATOM 2816 N N . GLU A 1 341 ? -8.305 12.464 41.473 1.00 53.84 341 GLU A N 1
ATOM 2817 C CA . GLU A 1 341 ? -8.418 13.033 40.132 1.00 53.84 341 GLU A CA 1
ATOM 2818 C C . GLU A 1 341 ? -9.037 12.051 39.131 1.00 53.84 341 GLU A C 1
ATOM 2820 O O . GLU A 1 341 ? -8.721 10.861 39.065 1.00 53.84 341 GLU A O 1
ATOM 2825 N N . ILE A 1 342 ? -9.936 12.582 38.299 1.00 58.62 342 ILE A N 1
ATOM 2826 C CA . ILE A 1 342 ? -10.451 11.897 37.111 1.00 58.62 342 ILE A CA 1
ATOM 2827 C C . ILE A 1 342 ? -9.258 11.568 36.212 1.00 58.62 342 ILE A C 1
ATOM 2829 O O . ILE A 1 342 ? -8.527 12.473 35.804 1.00 58.62 342 ILE A O 1
ATOM 2833 N N . THR A 1 343 ? -9.087 10.297 35.840 1.00 60.88 343 THR A N 1
ATOM 2834 C CA . THR A 1 343 ? -8.036 9.917 34.891 1.00 60.88 343 THR A CA 1
ATOM 2835 C C . THR A 1 343 ? -8.320 10.563 33.536 1.00 60.88 343 THR A C 1
ATOM 2837 O O . THR A 1 343 ? -9.233 10.163 32.809 1.00 60.88 343 THR A O 1
ATOM 2840 N N . ARG A 1 344 ? -7.518 11.564 33.164 1.00 62.31 344 ARG A N 1
ATOM 2841 C CA . ARG A 1 344 ? -7.555 12.133 31.815 1.00 62.31 344 ARG A CA 1
ATOM 2842 C C . ARG A 1 344 ? -6.883 11.163 30.855 1.00 62.31 344 ARG A C 1
ATOM 2844 O O . ARG A 1 344 ? -5.936 10.467 31.208 1.00 62.31 344 ARG A O 1
ATOM 2851 N N . VAL A 1 345 ? -7.320 11.156 29.599 1.00 60.75 345 VAL A N 1
ATOM 2852 C CA . VAL A 1 345 ? -6.743 10.268 28.574 1.00 60.75 345 VAL A CA 1
ATOM 2853 C C . VAL A 1 345 ? -5.240 10.526 28.354 1.00 60.75 345 VAL A C 1
ATOM 2855 O O . VAL A 1 345 ? -4.500 9.611 28.004 1.00 60.75 345 VAL A O 1
ATOM 2858 N N . SER A 1 346 ? -4.765 11.749 28.619 1.00 57.97 346 SER A N 1
ATOM 2859 C CA . SER A 1 346 ? -3.337 12.104 28.600 1.00 57.97 346 SER A CA 1
ATOM 2860 C C . SER A 1 346 ? -2.506 11.383 29.665 1.00 57.97 346 SER A C 1
ATOM 2862 O O . SER A 1 346 ? -1.312 11.171 29.460 1.00 57.97 346 SER A O 1
ATOM 2864 N N . ASP A 1 347 ? -3.137 10.970 30.763 1.00 67.06 347 ASP A N 1
ATOM 2865 C CA . ASP A 1 347 ? -2.481 10.422 31.956 1.00 67.06 347 ASP A CA 1
ATOM 2866 C C . ASP A 1 347 ? -2.652 8.893 32.024 1.00 67.06 347 ASP A C 1
ATOM 2868 O O . ASP A 1 347 ? -2.314 8.233 33.009 1.00 67.06 347 ASP A O 1
ATOM 2872 N N . PHE A 1 348 ? -3.172 8.305 30.941 1.00 74.75 348 PHE A N 1
ATOM 2873 C CA . PHE A 1 348 ? -3.416 6.881 30.833 1.00 74.75 348 PHE A CA 1
ATOM 2874 C C . PHE A 1 348 ? -2.101 6.105 30.639 1.00 74.75 348 PHE A C 1
ATOM 2876 O O . PHE A 1 348 ? -1.545 5.995 29.538 1.00 74.75 348 PHE A O 1
ATOM 2883 N N . THR A 1 349 ? -1.584 5.575 31.748 1.00 80.00 349 THR A N 1
ATOM 2884 C CA . THR A 1 349 ? -0.344 4.787 31.837 1.00 80.00 349 THR A CA 1
ATOM 2885 C C . THR A 1 349 ? -0.626 3.301 32.085 1.00 80.00 349 THR A C 1
ATOM 2887 O O . THR A 1 349 ? -1.741 2.919 32.437 1.00 80.00 349 THR A O 1
ATOM 2890 N N . GLU A 1 350 ? 0.395 2.445 31.947 1.00 84.94 350 GLU A N 1
ATOM 2891 C CA . GLU A 1 350 ? 0.279 1.005 32.243 1.00 84.94 350 GLU A CA 1
ATOM 2892 C C . GLU A 1 350 ? -0.205 0.753 33.681 1.00 84.94 350 GLU A C 1
ATOM 2894 O O . GLU A 1 350 ? -1.080 -0.082 33.893 1.00 84.94 350 GLU A O 1
ATOM 2899 N N . LYS A 1 351 ? 0.300 1.523 34.658 1.00 84.38 351 LYS A N 1
ATOM 2900 C CA . LYS A 1 351 ? -0.116 1.432 36.068 1.00 84.38 351 LYS A CA 1
ATOM 2901 C C . LYS A 1 351 ? -1.611 1.715 36.225 1.00 84.38 351 LYS A C 1
ATOM 2903 O O . LYS A 1 351 ? -2.310 0.962 36.893 1.00 84.38 351 LYS A O 1
ATOM 2908 N N . VAL A 1 352 ? -2.103 2.775 35.585 1.00 81.75 352 VAL A N 1
ATOM 2909 C CA . VAL A 1 352 ? -3.526 3.145 35.626 1.00 81.75 352 VAL A CA 1
ATOM 2910 C C . VAL A 1 352 ? -4.390 2.078 34.951 1.00 81.75 352 VAL A C 1
ATOM 2912 O O . VAL A 1 352 ? -5.441 1.715 35.475 1.00 81.75 352 VAL A O 1
ATOM 2915 N N . CYS A 1 353 ? -3.936 1.538 33.816 1.00 85.56 353 CYS A N 1
ATOM 2916 C CA . CYS A 1 353 ? -4.615 0.441 33.131 1.00 85.56 353 CYS A CA 1
ATOM 2917 C C . CYS A 1 353 ? -4.747 -0.790 34.038 1.00 85.56 353 CYS A C 1
ATOM 2919 O O . CYS A 1 353 ? -5.839 -1.339 34.172 1.00 85.56 353 CYS A O 1
ATOM 2921 N N . LEU A 1 354 ? -3.662 -1.161 34.724 1.00 87.00 354 LEU A N 1
ATOM 2922 C CA . LEU A 1 354 ? -3.634 -2.303 35.633 1.00 87.00 354 LEU A CA 1
ATOM 2923 C C . LEU A 1 354 ? -4.619 -2.143 36.789 1.00 87.00 354 LEU A C 1
ATOM 2925 O O . LEU A 1 354 ? -5.362 -3.075 37.080 1.00 87.00 354 LEU A O 1
ATOM 2929 N N . ILE A 1 355 ? -4.653 -0.961 37.403 1.00 84.50 355 ILE A N 1
ATOM 2930 C CA . ILE A 1 355 ? -5.554 -0.661 38.522 1.00 84.50 355 ILE A CA 1
ATOM 2931 C C . ILE A 1 355 ? -7.020 -0.737 38.074 1.00 84.50 355 ILE A C 1
ATOM 2933 O O . ILE A 1 355 ? -7.823 -1.425 38.697 1.00 84.50 355 ILE A O 1
ATOM 2937 N N . LYS A 1 356 ? -7.370 -0.081 36.961 1.00 84.31 356 LYS A N 1
ATOM 2938 C CA . LYS A 1 356 ? -8.772 0.068 36.532 1.00 84.31 356 LYS A CA 1
ATOM 2939 C C . LYS A 1 356 ? -9.340 -1.138 35.782 1.00 84.31 356 LYS A C 1
ATOM 2941 O O . LYS A 1 356 ? -10.552 -1.359 35.788 1.00 84.31 356 LYS A O 1
ATOM 2946 N N . PHE A 1 357 ? -8.489 -1.890 35.089 1.00 87.19 357 PHE A N 1
ATOM 2947 C CA . PHE A 1 357 ? -8.912 -2.927 34.143 1.00 87.19 357 PHE A CA 1
ATOM 2948 C C . PHE A 1 357 ? -8.292 -4.301 34.398 1.00 87.19 357 PHE A C 1
ATOM 2950 O O . PHE A 1 357 ? -8.668 -5.267 33.732 1.00 87.19 357 PHE A O 1
ATOM 2957 N N . GLY A 1 358 ? -7.371 -4.410 35.356 1.00 88.38 358 GLY A N 1
ATOM 2958 C CA . GLY A 1 358 ? -6.694 -5.658 35.684 1.00 88.38 358 GLY A CA 1
ATOM 2959 C C . GLY A 1 358 ? -5.661 -6.090 34.640 1.00 88.38 358 GLY A C 1
ATOM 2960 O O . GLY A 1 358 ? -5.408 -5.426 33.626 1.00 88.38 358 GLY A O 1
ATOM 2961 N N . GLU A 1 359 ? -5.030 -7.236 34.896 1.00 88.81 359 GLU A N 1
ATOM 2962 C CA . GLU A 1 359 ? -3.906 -7.722 34.091 1.00 88.81 359 GLU A CA 1
ATOM 2963 C C . GLU A 1 359 ? -4.276 -8.053 32.644 1.00 88.81 359 GLU A C 1
ATOM 2965 O O . GLU A 1 359 ? -3.465 -7.833 31.746 1.00 88.81 359 GLU A O 1
ATOM 2970 N N . GLU A 1 360 ? -5.467 -8.603 32.402 1.00 87.75 360 GLU A N 1
ATOM 2971 C CA . GLU A 1 360 ? -5.835 -9.117 31.080 1.00 87.75 360 GLU A CA 1
ATOM 2972 C C . GLU A 1 360 ? -5.898 -7.996 30.033 1.00 87.75 360 GLU A C 1
ATOM 2974 O O . GLU A 1 360 ? -5.257 -8.076 28.982 1.00 87.75 360 GLU A O 1
ATOM 2979 N N . ILE A 1 361 ? -6.623 -6.916 30.340 1.00 86.44 361 ILE A N 1
ATOM 2980 C CA . ILE A 1 361 ? -6.735 -5.747 29.460 1.00 86.44 361 ILE A CA 1
ATOM 2981 C C . ILE A 1 361 ? -5.390 -5.021 29.385 1.00 86.44 361 ILE A C 1
ATOM 2983 O O . 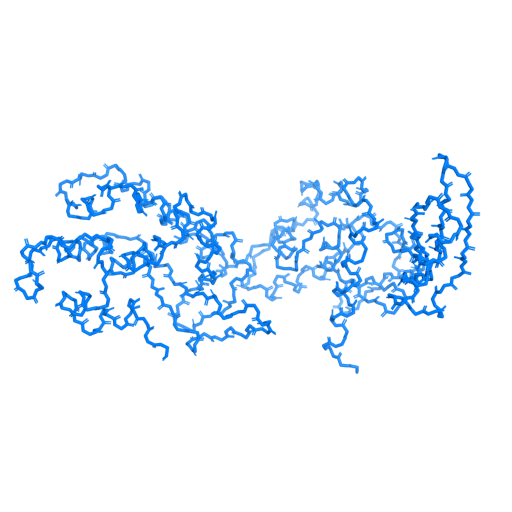ILE A 1 361 ? -4.961 -4.628 28.299 1.00 86.44 361 ILE A O 1
ATOM 2987 N N . THR A 1 362 ? -4.669 -4.916 30.502 1.00 88.75 362 THR A N 1
ATOM 2988 C CA . THR A 1 362 ? -3.345 -4.277 30.525 1.00 88.75 362 THR A CA 1
ATOM 2989 C C . THR A 1 362 ? -2.365 -4.970 29.592 1.00 88.75 362 THR A C 1
ATOM 2991 O O . THR A 1 362 ? -1.711 -4.295 28.798 1.00 88.75 362 THR A O 1
ATOM 2994 N N . LYS A 1 363 ? -2.318 -6.308 29.600 1.00 86.19 363 LYS A N 1
ATOM 2995 C CA . LYS A 1 363 ? -1.465 -7.095 28.698 1.00 86.19 363 LYS A CA 1
ATOM 2996 C C . LYS A 1 363 ? -1.823 -6.886 27.226 1.00 86.19 363 LYS A C 1
ATOM 2998 O O . LYS A 1 363 ? -0.917 -6.929 26.400 1.00 86.19 363 LYS A O 1
ATOM 3003 N N . LYS A 1 364 ? -3.098 -6.644 26.893 1.00 84.38 364 LYS A N 1
ATOM 3004 C CA . LYS A 1 364 ? -3.559 -6.348 25.520 1.00 84.38 364 LYS A CA 1
ATOM 3005 C C . LYS A 1 364 ? -3.177 -4.930 25.068 1.00 84.38 364 LYS A C 1
ATOM 3007 O O . LYS A 1 364 ? -2.809 -4.730 23.913 1.00 84.38 364 LYS A O 1
ATOM 3012 N N . VAL A 1 365 ? -3.237 -3.946 25.967 1.00 85.56 365 VAL A N 1
ATOM 3013 C CA . VAL A 1 365 ? -2.997 -2.523 25.649 1.00 85.56 365 VAL A CA 1
ATOM 3014 C C . VAL A 1 365 ? -1.512 -2.150 25.718 1.00 85.56 365 VAL A C 1
ATOM 3016 O O . VAL A 1 365 ? -1.008 -1.439 24.846 1.00 85.56 365 VAL A O 1
ATOM 3019 N N . TYR A 1 366 ? -0.792 -2.630 26.728 1.00 84.12 366 TYR A N 1
ATOM 3020 C CA . TYR A 1 366 ? 0.631 -2.379 26.964 1.00 84.12 366 TYR A CA 1
ATOM 3021 C C . TYR A 1 366 ? 1.403 -3.676 26.745 1.00 84.12 366 TYR A C 1
ATOM 3023 O O . TYR A 1 366 ? 1.904 -4.288 27.686 1.00 84.12 366 TYR A O 1
ATOM 3031 N N . LEU A 1 367 ? 1.448 -4.120 25.483 1.00 72.19 367 LEU A N 1
ATOM 3032 C CA . LEU A 1 367 ? 2.202 -5.305 25.084 1.00 72.19 367 LEU A CA 1
ATOM 3033 C C . LEU A 1 367 ? 3.635 -5.207 25.634 1.00 72.19 367 LEU A C 1
ATOM 3035 O O . LEU A 1 367 ? 4.434 -4.415 25.141 1.00 72.19 367 LEU A O 1
ATOM 3039 N N . LYS A 1 368 ? 3.963 -6.023 26.640 1.00 60.03 368 LYS A N 1
ATOM 3040 C CA . LYS A 1 368 ? 5.360 -6.328 26.960 1.00 60.03 368 LYS A CA 1
ATOM 3041 C C . LYS A 1 368 ? 5.861 -7.255 25.860 1.00 60.03 368 LYS A C 1
ATOM 3043 O O . LYS A 1 368 ? 5.250 -8.315 25.643 1.00 60.03 368 LYS A O 1
ATOM 3048 N N . GLU A 1 369 ? 6.854 -6.783 25.107 1.00 50.38 369 GLU A N 1
ATOM 3049 C CA . GLU A 1 369 ? 7.534 -7.578 24.075 1.00 50.38 369 GLU A CA 1
ATOM 3050 C C . GLU A 1 369 ? 8.082 -8.877 24.670 1.00 50.38 369 GLU A C 1
ATOM 3052 O O . GLU A 1 369 ? 8.679 -8.817 25.770 1.00 50.38 369 GLU A O 1
#

Secondary structure (DSSP, 8-state):
--HHHHHHHHHHHHHHHHHHS-TTT-HHHHHHH-HHHHHTT---EEESSHHHHHHHHTTS-HHHHHT----TT-EEE-SSS-SEEEEEEEESSHHHHHHHHHHHHTTS-GGGEEEEEEEEETTEEEEEEEEE----EEEEEEETTEEEEEETTEEE-HHHHHHHHHT--HHHHHHHHHHHTTEEEHHHHHHHHHHHHHHHHHHHHTTS-TTTTHHHHHHHHSSTT-HHHHHHHHHHHHHHTTTT-----TTSS--EEEEHHHHHHHSSS-HHHHHHHHHHHHHHTS-EEE-GGGS-----SGGGGGEEEEE-PPP-HHHHHHHHHHHHHHHS--TTSSSS----GGG--HHHHHHHHHHHHHHHHS---

Organism: NCBI:txid225345

Radius of gyration: 27.62 Å; chains: 1; bounding box: 70×52×78 Å

Sequence (369 aa):
MNIKKYKKAVDDLIAEVQKDYDFKNSEYRKRLSNKNEIQKLVVTQVVKDKQEAINIIEKVDMLRLFGIFHHLDEEFECDFIKSQYKISFLSDSEEDAKNKLEEEKKAFNENEVIEISSHKRFNGIITDIYLKGHNTKAIITKYKDKYILNVGDMQLNNINLYSMIMNCDSNQAIKELCELLAIEIEEIEKIRRKYNDNLRFLDELDKLDKNEYENLFQLLRKGKLNYFNNLRILINAGLDRLYVHNEVCSNKDKVLSIGNRKLAEISPQKKSSVNQIINALSVLGFLEKIKKKDTDISYKSKEVKDISIYYIPEFNKYLLDIAEERARRLLSIDKSIDGDEITRVSDFTEKVCLIKFGEEITKKVYLKE

pLDDT: mean 79.01, std 12.56, range [39.06, 93.62]

Foldseek 3Di:
DDPVVQVVVLVVVLVVLLVPDPLVPDPQVVQLVPLVVLQVVADAAEAAALVVLVVVQQLPDPCVNRVVPDDAQDKDFAPSFDQKDKDKDWAQDPVRVVVVVVVVCVVDPPVQWPDWDWDDDPNTIIIITIGGTFQRIWHWYADPSGIWIDRHNHTATSLSVQCSSVVHDSLVSSVSSCSSNNYHHPLLVVLVVLLVLQLVVLVVVVVDDCVVQVLLCCQQPPDPQNLSVLLNLVSVLVNVCSSVFDPWAPPARTKDKDFLVVSCVSDPDHSLCSLLSLLLCLQLPQKWWDDPVSTPDPPPDPVRPRITIMGGDRDDPVSSVSSSVSSCLQQDQDPVPPDRDRRRSSNDDLVSCCVRPNDPSSCGRVPDD